Protein AF-A0A415P720-F1 (afdb_monomer_lite)

pLDDT: mean 86.0, std 15.42, range [30.45, 97.94]

Foldseek 3Di:
DDDDDDDDDPPPQPPQAADEAEAEAPPDDPVCAQDKDKDWDDDDDDDDDDDDDCVSGRRYIYIYHHADNDADLVDLDPSNLVCLQPDLVDALVRSVVCCCPVVVHDQDPVNSVVSNVVSVVVVVVVVVVVVVCVVVVVVVVVVVVVLVVLLVQLVVVVVVVDDSVRSCVVVVPDPVSSVVSVVVVVVVVVVVVD

Organism: NCBI:txid31971

Structure (mmCIF, N/CA/C/O backbone):
data_AF-A0A415P720-F1
#
_entry.id   AF-A0A415P720-F1
#
loop_
_atom_site.group_PDB
_atom_site.id
_atom_site.type_symbol
_atom_site.label_atom_id
_atom_site.label_alt_id
_atom_site.label_comp_id
_atom_site.label_asym_id
_atom_site.label_entity_id
_atom_site.label_seq_id
_atom_site.pdbx_PDB_ins_code
_atom_site.Cartn_x
_atom_site.Cartn_y
_atom_site.Cartn_z
_atom_site.occupancy
_atom_site.B_iso_or_equiv
_atom_site.auth_seq_id
_atom_site.auth_comp_id
_atom_site.auth_asym_id
_atom_site.auth_atom_id
_atom_site.pdbx_PDB_model_num
ATOM 1 N N . MET A 1 1 ? 6.989 -17.963 -13.273 1.00 30.45 1 MET A N 1
ATOM 2 C CA . MET A 1 1 ? 7.285 -19.270 -13.892 1.00 30.45 1 MET A CA 1
ATOM 3 C C . MET A 1 1 ? 8.732 -19.197 -14.359 1.00 30.45 1 MET A C 1
ATOM 5 O O . MET A 1 1 ? 9.018 -18.373 -15.214 1.00 30.45 1 MET A O 1
ATOM 9 N N . ILE A 1 2 ? 9.660 -19.900 -13.707 1.00 38.41 2 ILE A N 1
ATOM 10 C CA . ILE A 1 2 ? 11.061 -19.978 -14.147 1.00 38.41 2 ILE A CA 1
ATOM 11 C C . ILE A 1 2 ? 11.244 -21.414 -14.616 1.00 38.41 2 ILE A C 1
ATOM 13 O O . ILE A 1 2 ? 11.234 -22.316 -13.785 1.00 38.41 2 ILE A O 1
ATOM 17 N N . ASP A 1 3 ? 11.350 -21.612 -15.924 1.00 31.44 3 ASP A N 1
ATOM 18 C CA . ASP A 1 3 ? 11.821 -22.872 -16.486 1.00 31.44 3 ASP A CA 1
ATOM 19 C C . ASP A 1 3 ? 13.299 -22.701 -16.850 1.00 31.44 3 ASP A C 1
ATOM 21 O O . ASP A 1 3 ? 13.675 -21.752 -17.545 1.00 31.44 3 ASP A O 1
ATOM 25 N N . ARG A 1 4 ? 14.152 -23.569 -16.309 1.00 46.66 4 ARG A N 1
ATOM 26 C CA . ARG A 1 4 ? 15.564 -23.685 -16.686 1.00 46.66 4 ARG A CA 1
ATOM 27 C C . ARG A 1 4 ? 16.000 -25.130 -16.512 1.00 46.66 4 ARG A C 1
ATOM 29 O O . ARG A 1 4 ? 16.259 -25.571 -15.395 1.00 46.66 4 ARG A O 1
ATOM 36 N N . GLN A 1 5 ? 16.166 -25.832 -17.626 1.00 40.66 5 GLN A N 1
ATOM 37 C CA . GLN A 1 5 ? 17.034 -27.003 -17.680 1.00 40.66 5 GLN A CA 1
ATOM 38 C C . GLN A 1 5 ? 18.490 -26.523 -17.781 1.00 40.66 5 GLN A C 1
ATOM 40 O O . GLN A 1 5 ? 18.836 -25.768 -18.689 1.00 40.66 5 GLN A O 1
ATOM 45 N N . LEU A 1 6 ? 19.339 -26.930 -16.834 1.00 43.25 6 LEU A N 1
ATOM 46 C CA . LEU A 1 6 ? 20.783 -26.686 -16.859 1.00 43.25 6 LEU A CA 1
ATOM 47 C C . LEU A 1 6 ? 21.509 -28.032 -16.939 1.00 43.25 6 LEU A C 1
ATOM 49 O O . LEU A 1 6 ? 21.479 -28.824 -15.999 1.00 43.25 6 LEU A O 1
ATOM 53 N N . HIS A 1 7 ? 22.173 -28.280 -18.067 1.00 37.78 7 HIS A N 1
ATOM 54 C CA . HIS A 1 7 ? 23.178 -29.331 -18.180 1.00 37.78 7 HIS A CA 1
ATOM 55 C C . HIS A 1 7 ? 24.494 -28.834 -17.567 1.00 37.78 7 HIS A C 1
ATOM 57 O O . HIS A 1 7 ? 24.972 -27.751 -17.899 1.00 37.78 7 HIS A O 1
ATOM 63 N N . HIS A 1 8 ? 25.066 -29.626 -16.658 1.00 41.56 8 HIS A N 1
ATOM 64 C CA . HIS A 1 8 ? 26.314 -29.321 -15.964 1.00 41.56 8 HIS A CA 1
ATOM 65 C C . HIS A 1 8 ? 27.500 -30.048 -16.608 1.00 41.56 8 HIS A C 1
ATOM 67 O O . HIS A 1 8 ? 27.480 -31.270 -16.738 1.00 41.56 8 HIS A O 1
ATOM 73 N N . THR A 1 9 ? 28.574 -29.312 -16.897 1.00 35.94 9 THR A N 1
ATOM 74 C CA . THR A 1 9 ? 29.925 -29.862 -17.099 1.00 35.94 9 THR A CA 1
ATOM 75 C C . THR A 1 9 ? 30.942 -29.085 -16.264 1.00 35.94 9 THR A C 1
ATOM 77 O O . THR A 1 9 ? 30.796 -27.886 -16.032 1.00 35.94 9 THR A O 1
ATOM 80 N N . ALA A 1 10 ? 31.936 -29.811 -15.750 1.00 43.88 10 ALA A N 1
ATOM 81 C CA . ALA A 1 10 ? 32.898 -29.377 -14.742 1.00 43.88 10 ALA A CA 1
ATOM 82 C C . ALA A 1 10 ? 33.790 -28.211 -15.222 1.00 43.88 10 ALA A C 1
ATOM 84 O O . ALA A 1 10 ? 34.603 -28.369 -16.125 1.00 43.88 10 ALA A O 1
ATOM 85 N N . GLY A 1 11 ? 33.608 -27.049 -14.584 1.00 46.78 11 GLY A N 1
ATOM 86 C CA . GLY A 1 11 ? 34.263 -25.758 -14.868 1.00 46.78 11 GLY A CA 1
ATOM 87 C C . GLY A 1 11 ? 33.392 -24.569 -14.418 1.00 46.78 11 GLY A C 1
ATOM 88 O O . GLY A 1 11 ? 33.325 -23.537 -15.074 1.00 46.78 11 GLY A O 1
ATOM 89 N N . GLY A 1 12 ? 32.610 -24.765 -13.350 1.00 46.81 12 GLY A N 1
ATOM 90 C CA . GLY A 1 12 ? 31.248 -24.232 -13.201 1.00 46.81 12 GLY A CA 1
ATOM 91 C C . GLY A 1 12 ? 31.078 -22.795 -12.702 1.00 46.81 12 GLY A C 1
ATOM 92 O O . GLY A 1 12 ? 30.237 -22.577 -11.835 1.00 46.81 12 GLY A O 1
ATOM 93 N N . TYR A 1 13 ? 31.830 -21.830 -13.233 1.00 52.97 13 TYR A N 1
ATOM 94 C CA . TYR A 1 13 ? 31.585 -20.400 -12.976 1.00 52.97 13 TYR A CA 1
ATOM 95 C C . TYR A 1 13 ? 31.375 -19.553 -14.244 1.00 52.97 13 TYR A C 1
ATOM 97 O O . TYR A 1 13 ? 30.883 -18.431 -14.136 1.00 52.97 13 TYR A O 1
ATOM 105 N N . ASP A 1 14 ? 31.617 -20.103 -15.439 1.00 52.72 14 ASP A N 1
ATOM 106 C CA . ASP A 1 14 ? 31.445 -19.388 -16.719 1.00 52.72 14 ASP A CA 1
ATOM 107 C C . ASP A 1 14 ? 29.977 -19.198 -17.151 1.00 52.72 14 ASP A C 1
ATOM 109 O O . ASP A 1 14 ? 29.692 -18.541 -18.149 1.00 52.72 14 ASP A O 1
ATOM 113 N N . SER A 1 15 ? 29.017 -19.736 -16.393 1.00 65.69 15 SER A N 1
ATOM 114 C CA . SER A 1 15 ? 27.579 -19.648 -16.683 1.00 65.69 15 SER A CA 1
ATOM 115 C C . SER A 1 15 ? 26.808 -18.720 -15.736 1.00 65.69 15 SER A C 1
ATOM 117 O O . SER A 1 15 ? 25.580 -18.814 -15.648 1.00 65.69 15 SER A O 1
ATOM 119 N N . LEU A 1 16 ? 27.493 -17.874 -14.960 1.00 70.88 16 LEU A N 1
ATOM 120 C CA . LEU A 1 16 ? 26.827 -16.970 -14.023 1.00 70.88 16 LEU A CA 1
ATOM 121 C C . LEU A 1 16 ? 26.063 -15.866 -14.769 1.00 70.88 16 LEU A C 1
ATOM 123 O O . LEU A 1 16 ? 26.602 -15.162 -15.616 1.00 70.88 16 LEU A O 1
ATOM 127 N N . ILE A 1 17 ? 24.780 -15.716 -14.434 1.00 81.12 17 ILE A N 1
ATOM 128 C CA . ILE A 1 17 ? 23.863 -14.768 -15.075 1.00 81.12 17 ILE A CA 1
ATOM 129 C C . ILE A 1 17 ? 23.529 -13.653 -14.089 1.00 81.12 17 ILE A C 1
ATOM 131 O O . ILE A 1 17 ? 23.267 -13.913 -12.914 1.00 81.12 17 ILE A O 1
ATOM 135 N N . LYS A 1 18 ? 23.502 -12.411 -14.579 1.00 86.44 18 LYS A N 1
ATOM 136 C CA . LYS A 1 18 ? 23.116 -11.246 -13.782 1.00 86.44 18 LYS A CA 1
ATOM 137 C C . LYS A 1 18 ? 21.657 -11.348 -13.335 1.00 86.44 18 LYS A C 1
ATOM 139 O O . LYS A 1 18 ? 20.755 -11.528 -14.152 1.00 86.44 18 LYS A O 1
ATOM 144 N N . VAL A 1 19 ? 21.428 -11.180 -12.039 1.00 89.81 19 VAL A N 1
ATOM 145 C CA . VAL A 1 19 ? 20.115 -11.163 -11.396 1.00 89.81 19 VAL A CA 1
ATOM 146 C C . VAL A 1 19 ? 19.751 -9.723 -11.044 1.00 89.81 19 VAL A C 1
ATOM 148 O O . VAL A 1 19 ? 20.501 -9.025 -10.361 1.00 89.81 19 VAL A O 1
ATOM 151 N N . ASN A 1 20 ? 18.576 -9.282 -11.498 1.00 91.75 20 ASN A N 1
ATOM 152 C CA . ASN A 1 20 ? 17.973 -8.017 -11.087 1.00 91.75 20 ASN A CA 1
ATOM 153 C C . ASN A 1 20 ? 16.737 -8.302 -10.236 1.00 91.75 20 ASN A C 1
ATOM 155 O O . ASN A 1 20 ? 15.858 -9.058 -10.646 1.00 91.75 20 ASN A O 1
ATOM 159 N N . SER A 1 21 ? 16.663 -7.668 -9.073 1.00 94.06 21 SER A N 1
ATOM 160 C CA . SER A 1 21 ? 15.529 -7.743 -8.161 1.00 94.06 21 SER A CA 1
ATOM 161 C C . SER A 1 21 ? 14.889 -6.362 -8.049 1.00 94.06 21 SER A C 1
ATOM 163 O O . SER A 1 21 ? 15.543 -5.429 -7.595 1.00 94.06 21 SER A O 1
ATOM 165 N N . ILE A 1 22 ? 13.623 -6.215 -8.450 1.00 93.62 22 ILE A N 1
ATOM 166 C CA . ILE A 1 22 ? 12.888 -4.938 -8.402 1.00 93.62 22 ILE A CA 1
ATOM 167 C C . ILE A 1 22 ? 11.881 -4.984 -7.257 1.00 93.62 22 ILE A C 1
ATOM 169 O O . ILE A 1 22 ? 11.067 -5.901 -7.181 1.00 93.62 22 ILE A O 1
ATOM 173 N N . TRP A 1 23 ? 11.973 -4.023 -6.343 1.00 94.12 23 TRP A N 1
ATOM 174 C CA . TRP A 1 23 ? 11.149 -3.920 -5.145 1.00 94.12 23 TRP A CA 1
ATOM 175 C C . TRP A 1 23 ? 10.302 -2.655 -5.252 1.00 94.12 23 TRP A C 1
ATOM 177 O O . TRP A 1 23 ? 10.837 -1.546 -5.274 1.00 94.12 23 TRP A O 1
ATOM 187 N N . LEU A 1 24 ? 8.983 -2.832 -5.328 1.00 91.62 24 LEU A N 1
ATOM 188 C CA . LEU A 1 24 ? 8.020 -1.733 -5.345 1.00 91.62 24 LEU A CA 1
ATOM 189 C C . LEU A 1 24 ? 7.584 -1.426 -3.910 1.00 91.62 24 LEU A C 1
ATOM 191 O O . LEU A 1 24 ? 6.990 -2.272 -3.240 1.00 91.62 24 LEU A O 1
ATOM 195 N N . MET A 1 25 ? 7.899 -0.223 -3.439 1.00 91.62 25 MET A N 1
ATOM 196 C CA . MET A 1 25 ? 7.611 0.236 -2.083 1.00 91.62 25 MET A CA 1
ATOM 197 C C . MET A 1 25 ? 6.385 1.154 -2.101 1.00 91.62 25 MET A C 1
ATOM 199 O O . MET A 1 25 ? 6.502 2.339 -2.415 1.00 91.62 25 MET A O 1
ATOM 203 N N . TYR A 1 26 ? 5.227 0.601 -1.737 1.00 86.50 26 TYR A N 1
ATOM 204 C CA . TYR A 1 26 ? 3.964 1.334 -1.596 1.00 86.50 26 TYR A CA 1
ATOM 205 C C . TYR A 1 26 ? 3.792 1.914 -0.187 1.00 86.50 26 TYR A C 1
ATOM 207 O O . TYR A 1 26 ? 4.306 1.356 0.784 1.00 86.50 26 TYR A O 1
ATOM 215 N N . GLY A 1 27 ? 3.045 3.019 -0.065 1.00 84.75 27 GLY A N 1
ATOM 216 C CA . GLY A 1 27 ? 2.669 3.603 1.233 1.00 84.75 27 GLY A CA 1
ATOM 217 C C . GLY A 1 27 ? 3.861 4.076 2.073 1.00 84.75 27 GLY A C 1
ATOM 218 O O . GLY A 1 27 ? 3.862 3.949 3.297 1.00 84.75 27 GLY A O 1
ATOM 219 N N . CYS A 1 28 ? 4.921 4.556 1.420 1.00 86.69 28 CYS A N 1
ATOM 220 C CA . CYS A 1 28 ? 6.118 5.025 2.104 1.00 86.69 28 CYS A CA 1
ATOM 221 C C . CYS A 1 28 ? 5.951 6.454 2.656 1.00 86.69 28 CYS A C 1
ATOM 223 O O . CYS A 1 28 ? 5.150 7.245 2.163 1.00 86.69 28 CYS A O 1
ATOM 225 N N . ALA A 1 29 ? 6.735 6.798 3.685 1.00 90.50 29 ALA A N 1
ATOM 226 C CA . ALA A 1 29 ? 6.738 8.145 4.255 1.00 90.50 29 ALA A CA 1
ATOM 227 C C . ALA A 1 29 ? 7.042 9.209 3.184 1.00 90.50 29 ALA A C 1
ATOM 229 O O . ALA A 1 29 ? 7.928 8.998 2.357 1.00 90.50 29 ALA A O 1
ATOM 230 N N . LYS A 1 30 ? 6.376 10.371 3.256 1.00 89.06 30 LYS A N 1
ATOM 231 C CA . LYS A 1 30 ? 6.417 11.427 2.223 1.00 89.06 30 LYS A CA 1
ATOM 232 C C . LYS A 1 30 ? 7.815 11.792 1.722 1.00 89.06 30 LYS A C 1
ATOM 234 O O . LYS A 1 30 ? 8.023 11.893 0.524 1.00 89.06 30 LYS A O 1
ATOM 239 N N . TYR A 1 31 ? 8.797 11.911 2.615 1.00 91.44 31 TYR A N 1
ATOM 240 C CA . TYR A 1 31 ? 10.174 12.263 2.237 1.00 91.44 31 TYR A CA 1
ATOM 241 C C . TYR A 1 31 ? 10.900 11.203 1.383 1.00 91.44 31 TYR A C 1
ATOM 243 O O . TYR A 1 31 ? 11.982 11.478 0.874 1.00 91.44 31 TYR A O 1
ATOM 251 N N . LYS A 1 32 ? 10.356 9.983 1.271 1.00 90.44 32 LYS A N 1
ATOM 252 C CA . LYS A 1 32 ? 10.893 8.899 0.434 1.00 90.44 32 LYS A CA 1
ATOM 253 C C . LYS A 1 32 ? 10.178 8.769 -0.909 1.00 90.44 32 LYS A C 1
ATOM 255 O O . LYS A 1 32 ? 10.672 8.038 -1.761 1.00 90.44 32 LYS A O 1
ATOM 260 N N . GLN A 1 33 ? 9.021 9.402 -1.083 1.00 90.12 33 GLN A N 1
ATOM 261 C CA . GLN A 1 33 ? 8.224 9.263 -2.301 1.00 90.12 33 GLN A CA 1
ATOM 262 C C . GLN A 1 33 ? 9.002 9.787 -3.509 1.00 90.12 33 GLN A C 1
ATOM 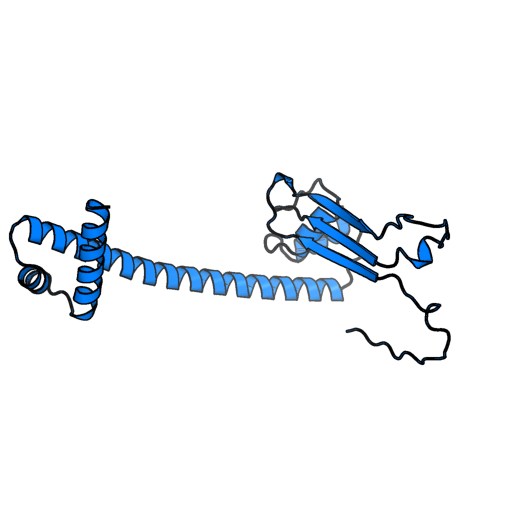264 O O . GLN A 1 33 ? 9.755 10.755 -3.403 1.00 90.12 33 GLN A O 1
ATOM 269 N N . GLY A 1 34 ? 8.885 9.085 -4.634 1.00 86.75 34 GLY A N 1
ATOM 270 C CA . GLY A 1 34 ? 9.617 9.400 -5.857 1.00 86.75 34 GLY A CA 1
ATOM 271 C C . GLY A 1 34 ? 11.094 8.996 -5.831 1.00 86.75 34 GLY A C 1
ATOM 272 O O . GLY A 1 34 ? 11.754 9.082 -6.862 1.00 86.75 34 GLY A O 1
ATOM 273 N N . ALA A 1 35 ? 11.639 8.507 -4.712 1.00 91.50 35 ALA A N 1
ATOM 274 C CA . ALA A 1 35 ? 13.023 8.045 -4.671 1.00 91.50 35 ALA A CA 1
ATOM 275 C C . ALA A 1 35 ? 13.205 6.705 -5.405 1.00 91.50 35 ALA A C 1
ATOM 277 O O . ALA A 1 35 ? 12.342 5.822 -5.381 1.00 91.50 35 ALA A O 1
ATOM 278 N N . VAL A 1 36 ? 14.381 6.517 -6.005 1.00 93.25 36 VAL A N 1
ATOM 279 C CA . VAL A 1 36 ? 14.811 5.238 -6.581 1.00 93.25 36 VAL A CA 1
ATOM 280 C C . VAL A 1 36 ? 16.241 4.963 -6.152 1.00 93.25 36 VAL A C 1
ATOM 282 O O . VAL A 1 36 ? 17.142 5.752 -6.424 1.00 93.25 36 VAL A O 1
ATOM 285 N N . ASN A 1 37 ? 16.455 3.814 -5.516 1.00 93.81 37 ASN A N 1
ATOM 286 C CA . ASN A 1 37 ? 17.772 3.392 -5.055 1.00 93.81 37 ASN A CA 1
ATOM 287 C C . ASN A 1 37 ? 18.186 2.107 -5.772 1.00 93.81 37 ASN A C 1
ATOM 289 O O . ASN A 1 37 ? 17.422 1.146 -5.825 1.00 93.81 37 ASN A O 1
ATOM 293 N N . SER A 1 38 ? 19.419 2.061 -6.272 1.00 94.06 38 SER A N 1
ATOM 294 C CA . SER A 1 38 ? 20.036 0.846 -6.811 1.00 94.06 38 SER A CA 1
ATOM 295 C C . SER A 1 38 ? 21.154 0.400 -5.877 1.00 94.06 38 SER A C 1
ATOM 297 O O . SER A 1 38 ? 22.064 1.169 -5.571 1.00 94.06 38 SER A O 1
ATOM 299 N N . TYR A 1 39 ? 21.086 -0.851 -5.435 1.00 93.94 39 TYR A N 1
ATOM 300 C CA . TYR A 1 39 ? 22.106 -1.498 -4.619 1.00 93.94 39 TYR A CA 1
ATOM 301 C C . TYR A 1 39 ? 22.809 -2.550 -5.463 1.00 93.94 39 TYR A C 1
ATOM 303 O O . TYR A 1 39 ? 22.168 -3.448 -6.008 1.00 93.94 39 TYR A O 1
ATOM 311 N N . ARG A 1 40 ? 24.130 -2.430 -5.572 1.00 91.94 40 ARG A N 1
ATOM 312 C CA . ARG A 1 40 ? 24.982 -3.296 -6.391 1.00 91.94 40 ARG A CA 1
ATOM 313 C C . ARG A 1 40 ? 26.149 -3.820 -5.576 1.00 91.94 40 ARG A C 1
ATOM 315 O O . ARG A 1 40 ? 26.529 -3.218 -4.571 1.00 91.94 40 ARG A O 1
ATOM 322 N N . VAL A 1 41 ? 26.736 -4.920 -6.032 1.00 90.50 41 VAL A N 1
ATOM 323 C CA . VAL A 1 41 ? 27.936 -5.481 -5.409 1.00 90.50 41 VAL A CA 1
ATOM 324 C C . VAL A 1 41 ? 29.155 -4.684 -5.868 1.00 90.50 41 VAL A C 1
ATOM 326 O O . VAL A 1 41 ? 29.396 -4.529 -7.064 1.00 90.50 41 VAL A O 1
ATOM 329 N N . ALA A 1 42 ? 29.933 -4.185 -4.908 1.00 88.94 42 ALA A N 1
ATOM 330 C CA . ALA A 1 42 ? 31.202 -3.512 -5.155 1.00 88.94 42 ALA A CA 1
ATOM 331 C C . ALA A 1 42 ? 32.333 -4.288 -4.474 1.00 88.94 42 ALA A C 1
ATOM 333 O O . ALA A 1 42 ? 32.310 -4.510 -3.263 1.00 88.94 42 ALA A O 1
ATOM 334 N N . GLU A 1 43 ? 33.329 -4.700 -5.255 1.00 87.25 43 GLU A N 1
ATOM 335 C CA . GLU A 1 43 ? 34.506 -5.387 -4.733 1.00 87.25 43 GLU A CA 1
ATOM 336 C C . GLU A 1 43 ? 35.405 -4.407 -3.959 1.00 87.25 43 GLU A C 1
ATOM 338 O O . GLU A 1 43 ? 35.793 -3.354 -4.471 1.00 87.25 43 GLU A O 1
ATOM 343 N N . LYS A 1 44 ? 35.786 -4.776 -2.729 1.00 86.50 44 LYS A N 1
ATOM 344 C CA . LYS A 1 44 ? 36.794 -4.065 -1.933 1.00 86.50 44 LYS A CA 1
ATOM 345 C C . LYS A 1 44 ? 38.004 -4.968 -1.716 1.00 86.50 44 LYS A C 1
ATOM 347 O O . LYS A 1 44 ? 37.886 -6.048 -1.147 1.00 86.50 44 LYS A O 1
ATOM 352 N N . LYS A 1 45 ? 39.185 -4.503 -2.128 1.00 83.00 45 LYS A N 1
ATOM 353 C CA . LYS A 1 45 ? 40.446 -5.240 -1.964 1.00 83.00 45 LYS A CA 1
ATOM 354 C C . LYS A 1 45 ? 40.944 -5.115 -0.527 1.00 83.00 45 LYS A C 1
ATOM 356 O O . LYS A 1 45 ? 41.127 -3.999 -0.047 1.00 83.00 45 LYS A O 1
ATOM 361 N N . LEU A 1 46 ? 41.172 -6.246 0.139 1.00 82.88 46 LEU A N 1
ATOM 362 C CA . LEU A 1 46 ? 41.640 -6.283 1.530 1.00 82.88 46 LEU A CA 1
ATOM 363 C C . LEU A 1 46 ? 43.107 -6.728 1.647 1.00 82.88 46 LEU A C 1
ATOM 365 O O . LEU A 1 46 ? 43.861 -6.115 2.395 1.00 82.88 46 LEU A O 1
ATOM 369 N N . GLN A 1 47 ? 43.548 -7.732 0.877 1.00 80.50 47 GLN A N 1
ATOM 370 C CA . GLN A 1 47 ? 44.938 -8.206 0.884 1.00 80.50 47 GLN A CA 1
ATOM 371 C C . GLN A 1 47 ? 45.312 -8.841 -0.462 1.00 80.50 47 GLN A C 1
ATOM 373 O O . GLN A 1 47 ? 44.532 -9.628 -0.980 1.00 80.50 47 GLN A O 1
ATOM 378 N N . ARG A 1 48 ? 46.509 -8.516 -0.988 1.00 68.06 48 ARG A N 1
ATOM 379 C CA . ARG A 1 48 ? 47.080 -8.982 -2.275 1.00 68.06 48 ARG A CA 1
ATOM 380 C C . ARG A 1 48 ? 46.147 -8.710 -3.474 1.00 68.06 48 ARG A C 1
ATOM 382 O O . ARG A 1 48 ? 45.090 -9.303 -3.626 1.00 68.06 48 ARG A O 1
ATOM 389 N N . ALA A 1 49 ? 46.518 -7.768 -4.340 1.00 64.88 49 ALA A N 1
ATOM 390 C CA . ALA A 1 49 ? 45.613 -7.252 -5.368 1.00 64.88 49 ALA A CA 1
ATOM 391 C C . ALA A 1 49 ? 45.387 -8.237 -6.534 1.00 64.88 49 ALA A C 1
ATOM 393 O O . ALA A 1 49 ? 46.027 -8.122 -7.576 1.00 64.88 49 ALA A O 1
ATOM 394 N N . LEU A 1 50 ? 44.434 -9.158 -6.388 1.00 72.94 50 LEU A N 1
ATOM 395 C CA . LEU A 1 50 ? 43.776 -9.798 -7.527 1.00 72.94 50 LEU A CA 1
ATOM 396 C C . LEU A 1 50 ? 42.725 -8.824 -8.088 1.00 72.94 50 LEU A C 1
ATOM 398 O O . LEU A 1 50 ? 42.122 -8.050 -7.339 1.00 72.94 50 LEU A O 1
ATOM 402 N N . ARG A 1 51 ? 42.558 -8.779 -9.411 1.00 72.00 51 ARG A N 1
ATOM 403 C CA . ARG A 1 51 ? 41.573 -7.910 -10.069 1.00 72.00 51 ARG A CA 1
ATOM 404 C C . ARG A 1 51 ? 40.618 -8.782 -10.867 1.00 72.00 51 ARG A C 1
ATOM 406 O O . ARG A 1 51 ? 41.013 -9.311 -11.901 1.00 72.00 51 ARG A O 1
ATOM 413 N N . HIS A 1 52 ? 39.379 -8.895 -10.404 1.00 78.06 52 HIS A N 1
ATOM 414 C CA . HIS A 1 52 ? 38.308 -9.490 -11.193 1.00 78.06 52 HIS A CA 1
ATOM 415 C C . HIS A 1 52 ? 37.690 -8.445 -12.132 1.00 78.06 52 HIS A C 1
ATOM 417 O O . HIS A 1 52 ? 37.710 -7.240 -11.851 1.00 78.06 52 HIS A O 1
ATOM 423 N N . CYS A 1 53 ? 37.160 -8.894 -13.275 1.00 81.69 53 CYS A N 1
ATOM 424 C CA . CYS A 1 53 ? 36.307 -8.040 -14.095 1.00 81.69 53 CYS A CA 1
ATOM 425 C C . CYS A 1 53 ? 35.018 -7.751 -13.319 1.00 81.69 53 CYS A C 1
ATOM 427 O O . CYS A 1 53 ? 34.536 -8.601 -12.571 1.00 81.69 53 CYS A O 1
ATOM 429 N N . ARG A 1 54 ? 34.441 -6.560 -13.503 1.00 82.56 54 ARG A N 1
ATOM 430 C CA . ARG A 1 54 ? 33.186 -6.185 -12.842 1.00 82.56 54 ARG A CA 1
ATOM 431 C C . ARG A 1 54 ? 32.077 -7.197 -13.120 1.00 82.56 54 ARG A C 1
ATOM 433 O O . ARG A 1 54 ? 31.361 -7.560 -12.197 1.00 82.56 54 ARG A O 1
ATOM 440 N N . ASP A 1 55 ? 31.989 -7.698 -14.346 1.00 82.50 55 ASP A N 1
ATOM 441 C CA . ASP A 1 55 ? 30.955 -8.658 -14.749 1.00 82.50 55 ASP A CA 1
ATOM 442 C C . ASP A 1 55 ? 31.089 -10.020 -14.052 1.00 82.50 55 ASP A C 1
ATOM 444 O O . ASP A 1 55 ? 30.137 -10.790 -14.018 1.00 82.50 55 ASP A O 1
ATOM 448 N N . THR A 1 56 ? 32.240 -10.299 -13.433 1.00 82.69 56 THR A N 1
ATOM 449 C CA . THR A 1 56 ? 32.467 -11.512 -12.642 1.00 82.69 56 THR A CA 1
ATOM 450 C C . THR A 1 56 ? 31.829 -11.433 -11.251 1.00 82.69 56 THR A C 1
ATOM 452 O O . THR A 1 56 ? 31.437 -12.465 -10.715 1.00 82.69 56 THR A O 1
ATOM 455 N N . TYR A 1 57 ? 31.714 -10.240 -10.649 1.00 85.50 57 TYR A N 1
ATOM 456 C CA . TYR A 1 57 ? 31.204 -10.081 -9.275 1.00 85.50 57 TYR A CA 1
ATOM 457 C C . TYR A 1 57 ? 29.931 -9.225 -9.161 1.00 85.50 57 TYR A C 1
ATOM 459 O O . TYR A 1 57 ? 29.129 -9.451 -8.255 1.00 85.50 57 TYR A O 1
ATOM 467 N N . ASP A 1 58 ? 29.700 -8.259 -10.058 1.00 88.75 58 ASP A N 1
ATOM 468 C CA . ASP A 1 58 ? 28.512 -7.384 -10.081 1.00 88.75 58 ASP A CA 1
ATOM 469 C C . ASP A 1 58 ? 27.325 -8.092 -10.757 1.00 88.75 58 ASP A C 1
ATOM 471 O O . ASP A 1 58 ? 26.743 -7.632 -11.751 1.00 88.75 58 ASP A O 1
ATOM 475 N N . LEU A 1 59 ? 26.999 -9.263 -10.213 1.00 89.94 59 LEU A N 1
ATOM 476 C CA . LEU A 1 59 ? 25.964 -10.168 -10.702 1.00 89.94 59 LEU A CA 1
ATOM 477 C C . LEU A 1 59 ? 24.613 -9.946 -10.023 1.00 89.94 59 LEU A C 1
ATOM 479 O O . LEU A 1 59 ? 23.616 -10.480 -10.493 1.00 89.94 59 LEU A O 1
ATOM 483 N N . SER A 1 60 ? 24.555 -9.162 -8.946 1.00 89.69 60 SER A N 1
ATOM 484 C CA . SER A 1 60 ? 23.322 -8.867 -8.215 1.00 89.69 60 SER A CA 1
ATOM 485 C C . SER A 1 60 ? 23.060 -7.367 -8.180 1.00 89.69 60 SER A C 1
ATOM 487 O O . SER A 1 60 ? 23.938 -6.579 -7.821 1.00 89.69 60 SER A O 1
ATOM 489 N N . ASN A 1 61 ? 21.840 -6.983 -8.545 1.00 92.69 61 ASN A N 1
ATOM 490 C CA . ASN A 1 61 ? 21.351 -5.617 -8.443 1.00 92.69 61 ASN A CA 1
ATOM 491 C C . ASN A 1 61 ? 19.942 -5.607 -7.846 1.00 92.69 61 ASN A C 1
ATOM 493 O O . ASN A 1 61 ? 19.044 -6.286 -8.349 1.00 92.69 61 ASN A O 1
ATOM 497 N N . ILE A 1 62 ? 19.746 -4.805 -6.803 1.00 95.00 62 ILE A N 1
ATOM 498 C CA . ILE A 1 62 ? 18.441 -4.580 -6.184 1.00 95.00 62 ILE A CA 1
ATOM 499 C C . ILE A 1 62 ? 18.010 -3.148 -6.489 1.00 95.00 62 ILE A C 1
ATOM 501 O O . ILE A 1 62 ? 18.717 -2.202 -6.145 1.00 95.00 62 ILE A O 1
ATOM 505 N N . LEU A 1 63 ? 16.855 -2.987 -7.127 1.00 94.38 63 LEU A N 1
ATOM 506 C CA . LEU A 1 63 ? 16.241 -1.700 -7.426 1.00 94.38 63 LEU A CA 1
ATOM 507 C C . LEU A 1 63 ? 15.056 -1.479 -6.483 1.00 94.38 63 LEU A C 1
ATOM 509 O O . LEU A 1 63 ? 14.055 -2.181 -6.585 1.00 94.38 63 LEU A O 1
ATOM 513 N N . LEU A 1 64 ? 15.173 -0.520 -5.569 1.00 94.81 64 LEU A N 1
ATOM 514 C CA . LEU A 1 64 ? 14.084 -0.083 -4.696 1.00 94.81 64 LEU A CA 1
ATOM 515 C C . LEU A 1 64 ? 13.415 1.130 -5.326 1.00 94.81 64 LEU A C 1
ATOM 517 O O . LEU A 1 64 ? 14.068 2.152 -5.532 1.00 94.81 64 LEU A O 1
ATOM 521 N N . ILE A 1 65 ? 12.120 1.014 -5.595 1.00 93.31 65 ILE A N 1
ATOM 522 C CA . ILE A 1 65 ? 11.312 2.049 -6.234 1.00 93.31 65 ILE A CA 1
ATOM 523 C C . ILE A 1 65 ? 10.251 2.488 -5.237 1.00 93.31 65 ILE A C 1
ATOM 525 O O . ILE A 1 65 ? 9.373 1.702 -4.880 1.00 93.31 65 ILE A O 1
ATOM 529 N N . TYR A 1 66 ? 10.341 3.732 -4.778 1.00 93.19 66 TYR A N 1
ATOM 530 C CA . TYR A 1 66 ? 9.367 4.320 -3.870 1.00 93.19 66 TYR A CA 1
ATOM 531 C C . TYR A 1 66 ? 8.284 5.018 -4.687 1.00 93.19 66 TYR A C 1
ATOM 533 O O . TYR A 1 66 ? 8.543 6.021 -5.353 1.00 93.19 66 TYR A O 1
ATOM 541 N N . THR A 1 67 ? 7.076 4.457 -4.673 1.00 89.31 67 THR A N 1
ATOM 542 C CA . THR A 1 67 ? 5.954 5.005 -5.440 1.00 89.31 67 THR A CA 1
ATOM 543 C C . THR A 1 67 ? 5.435 6.278 -4.781 1.00 89.31 67 THR A C 1
ATOM 545 O O . THR A 1 67 ? 5.485 6.418 -3.555 1.00 89.31 67 THR A O 1
ATOM 548 N N . ASN A 1 68 ? 4.903 7.189 -5.591 1.00 88.31 68 ASN A N 1
ATOM 549 C CA . ASN A 1 68 ? 4.141 8.320 -5.070 1.00 88.31 68 ASN A CA 1
ATOM 550 C C . ASN A 1 68 ? 2.808 7.823 -4.484 1.00 88.31 68 ASN A C 1
ATOM 552 O O . ASN A 1 68 ? 2.362 6.713 -4.788 1.00 88.31 68 ASN A O 1
ATOM 556 N N . GLU A 1 69 ? 2.201 8.620 -3.606 1.00 86.38 69 GLU A N 1
ATOM 557 C CA . GLU A 1 69 ? 0.861 8.327 -3.074 1.00 86.38 69 GLU A CA 1
ATOM 558 C C . GLU A 1 69 ? -0.225 8.534 -4.131 1.00 86.38 69 GLU A C 1
ATOM 560 O O . GLU A 1 69 ? -1.152 7.732 -4.232 1.00 86.38 69 GLU A O 1
ATOM 565 N N . GLU A 1 70 ? -0.086 9.588 -4.929 1.00 88.38 70 GLU A N 1
ATOM 566 C CA . GLU A 1 70 ? -1.087 10.023 -5.894 1.00 88.38 70 GLU A CA 1
ATOM 567 C C . GLU A 1 70 ? -0.477 10.149 -7.289 1.00 88.38 70 GLU A C 1
ATOM 569 O O . GLU A 1 70 ? 0.738 10.296 -7.457 1.00 88.38 70 GLU A O 1
ATOM 574 N N . TYR A 1 71 ? -1.347 10.043 -8.290 1.00 90.69 71 TYR A N 1
ATOM 575 C CA . TYR A 1 71 ? -0.990 10.271 -9.681 1.00 90.69 71 TYR A CA 1
ATOM 576 C C . TYR A 1 71 ? -0.824 11.773 -9.938 1.00 90.69 71 TYR A C 1
ATOM 578 O O . TYR A 1 71 ? -1.711 12.557 -9.606 1.00 90.69 71 TYR A O 1
ATOM 586 N N . ASP A 1 72 ? 0.283 12.150 -10.574 1.00 91.19 72 ASP A N 1
ATOM 587 C CA . ASP A 1 72 ? 0.550 13.513 -11.037 1.00 91.19 72 ASP A CA 1
ATOM 588 C C . ASP A 1 72 ? 0.572 13.545 -12.570 1.00 91.19 72 ASP A C 1
ATOM 590 O O . ASP A 1 72 ? 1.420 12.922 -13.206 1.00 91.19 72 ASP A O 1
ATOM 594 N N . GLU A 1 73 ? -0.355 14.279 -13.182 1.00 90.25 73 GLU A N 1
ATOM 595 C CA . GLU A 1 73 ? -0.492 14.358 -14.640 1.00 90.25 73 GLU A CA 1
ATOM 596 C C . GLU A 1 73 ? 0.687 15.027 -15.355 1.00 90.25 73 GLU A C 1
ATOM 598 O O . GLU A 1 73 ? 0.881 14.797 -16.550 1.00 90.25 73 GLU A O 1
ATOM 603 N N . ASN A 1 74 ? 1.481 15.825 -14.636 1.00 90.69 74 ASN A N 1
ATOM 604 C CA . ASN A 1 74 ? 2.641 16.530 -15.180 1.00 90.69 74 ASN A CA 1
ATOM 605 C C . ASN A 1 74 ? 3.945 15.742 -14.989 1.00 90.69 74 ASN A C 1
ATOM 607 O O . ASN A 1 74 ? 4.996 16.152 -15.486 1.00 90.69 74 ASN A O 1
ATOM 611 N N . ASN A 1 75 ? 3.891 14.612 -14.280 1.00 88.62 75 ASN A N 1
ATOM 612 C CA . ASN A 1 75 ? 5.048 13.786 -13.978 1.00 88.62 75 ASN A CA 1
ATOM 613 C C . ASN A 1 75 ? 5.115 12.565 -14.914 1.00 88.62 75 ASN A C 1
ATOM 615 O O . ASN A 1 75 ? 4.208 11.738 -14.961 1.00 88.62 75 ASN A O 1
ATOM 619 N N . THR A 1 76 ? 6.222 12.412 -15.640 1.00 88.69 76 THR A N 1
ATOM 620 C CA . THR A 1 76 ? 6.447 11.282 -16.565 1.00 88.69 76 THR A CA 1
ATOM 621 C C . THR A 1 76 ? 7.465 10.266 -16.045 1.00 88.69 76 THR A C 1
ATOM 623 O O . THR A 1 76 ? 7.850 9.343 -16.763 1.00 88.69 76 THR A O 1
ATOM 626 N N . ASP A 1 77 ? 7.865 10.373 -14.778 1.00 90.81 77 ASP A N 1
ATOM 627 C CA . ASP A 1 77 ? 8.772 9.430 -14.136 1.00 90.81 77 ASP A CA 1
ATOM 628 C C . ASP A 1 77 ? 8.158 8.026 -14.064 1.00 90.81 77 ASP A C 1
ATOM 630 O O . ASP A 1 77 ? 6.938 7.831 -13.972 1.00 90.81 77 ASP A O 1
ATOM 634 N N . PHE A 1 78 ? 9.031 7.018 -14.025 1.00 88.94 78 PHE A N 1
ATOM 635 C CA . PHE A 1 78 ? 8.633 5.615 -13.911 1.00 88.94 78 PHE A CA 1
ATOM 636 C C . PHE A 1 78 ? 7.781 5.351 -12.658 1.00 88.94 78 PHE A C 1
ATOM 638 O O . PHE A 1 78 ? 6.845 4.559 -12.685 1.00 88.94 78 PHE A O 1
ATOM 645 N N . GLN A 1 79 ? 8.065 6.044 -11.559 1.00 90.94 79 GLN A N 1
ATOM 646 C CA . GLN A 1 79 ? 7.336 5.948 -10.299 1.00 90.94 79 GLN A CA 1
ATOM 647 C C . GLN A 1 79 ? 5.875 6.369 -10.483 1.00 90.94 79 GLN A C 1
ATOM 649 O O . GLN A 1 79 ? 4.987 5.714 -9.942 1.00 90.94 79 GLN A O 1
ATOM 654 N N . ASN A 1 80 ? 5.623 7.411 -11.282 1.00 91.38 80 ASN A N 1
ATOM 655 C CA . ASN A 1 80 ? 4.274 7.875 -11.590 1.00 91.38 80 ASN A CA 1
ATOM 656 C C . ASN A 1 80 ? 3.532 6.882 -12.503 1.00 91.38 80 ASN A C 1
ATOM 658 O O . ASN A 1 80 ? 2.358 6.602 -12.276 1.00 91.38 80 ASN A O 1
ATOM 662 N N . LEU A 1 81 ? 4.238 6.235 -13.442 1.00 92.88 81 LEU A N 1
ATOM 663 C CA . LEU A 1 81 ? 3.677 5.139 -14.244 1.00 92.88 81 LEU A CA 1
ATOM 664 C C . LEU A 1 81 ? 3.227 3.962 -13.366 1.00 92.88 81 LEU A C 1
ATOM 666 O O . LEU A 1 81 ? 2.142 3.417 -13.567 1.00 92.88 81 LEU A O 1
ATOM 670 N N . ILE A 1 82 ? 4.039 3.573 -12.377 1.00 92.06 82 ILE A N 1
ATOM 671 C CA . ILE A 1 82 ? 3.662 2.525 -11.418 1.00 92.06 82 ILE A CA 1
ATOM 672 C C . ILE A 1 82 ? 2.386 2.925 -10.664 1.00 92.06 82 ILE A C 1
ATOM 674 O O . ILE A 1 82 ? 1.486 2.097 -10.521 1.00 92.06 82 ILE A O 1
ATOM 678 N N . VAL A 1 83 ? 2.249 4.189 -10.249 1.00 91.94 83 VAL A N 1
ATOM 679 C CA . VAL A 1 83 ? 1.009 4.670 -9.616 1.00 91.94 83 VAL A CA 1
ATOM 680 C C . VAL A 1 83 ? -0.189 4.522 -10.555 1.00 91.94 83 VAL A C 1
ATOM 682 O O . VAL A 1 83 ? -1.204 3.966 -10.138 1.00 91.94 83 VAL A O 1
ATOM 685 N N . VAL A 1 84 ? 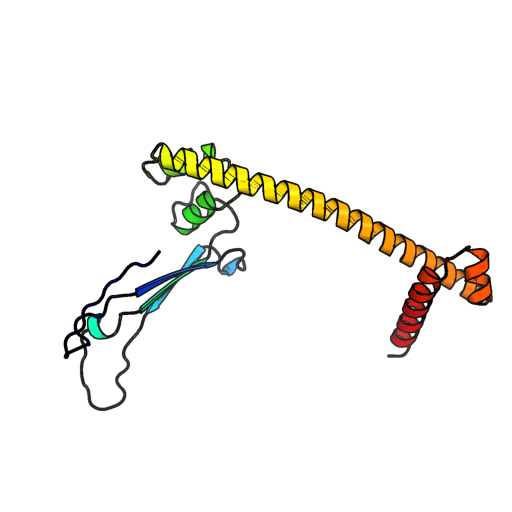-0.068 4.925 -11.824 1.00 92.88 84 VAL A N 1
ATOM 686 C CA . VAL A 1 84 ? -1.141 4.778 -12.829 1.00 92.88 84 VAL A CA 1
ATOM 687 C C . VAL A 1 84 ? -1.587 3.324 -12.961 1.00 92.88 84 VAL A C 1
ATOM 689 O O . VAL A 1 84 ? -2.784 3.042 -12.954 1.00 92.88 84 VAL A O 1
ATOM 692 N N . LEU A 1 85 ? -0.642 2.388 -13.068 1.00 91.44 85 LEU A N 1
ATOM 693 C CA . LEU A 1 85 ? -0.955 0.975 -13.284 1.00 91.44 85 LEU A CA 1
ATOM 694 C C . LEU A 1 85 ? -1.715 0.367 -12.098 1.00 91.44 85 LEU A C 1
ATOM 696 O O . LEU A 1 85 ? -2.720 -0.324 -12.296 1.00 91.44 85 LEU A O 1
ATOM 700 N N . PHE A 1 86 ? -1.276 0.651 -10.871 1.00 87.94 86 PHE A N 1
ATOM 701 C CA . PHE A 1 86 ? -1.747 -0.058 -9.679 1.00 87.94 86 PHE A CA 1
ATOM 702 C C . PHE A 1 86 ? -2.793 0.689 -8.843 1.00 87.94 86 PHE A C 1
ATOM 704 O O . PHE A 1 86 ? -3.415 0.066 -7.985 1.00 87.94 86 PHE A O 1
ATOM 711 N N . THR A 1 87 ? -3.038 1.982 -9.075 1.00 87.94 87 THR A N 1
ATOM 712 C CA . THR A 1 87 ? -4.071 2.722 -8.330 1.00 87.94 87 THR A CA 1
ATOM 713 C C . THR A 1 87 ? -5.485 2.249 -8.681 1.00 87.94 87 THR A C 1
ATOM 715 O O . THR A 1 87 ? -5.788 1.984 -9.844 1.00 87.94 87 THR A O 1
ATOM 718 N N . ASN A 1 88 ? -6.379 2.193 -7.692 1.00 85.62 88 ASN A N 1
ATOM 719 C CA . ASN A 1 88 ? -7.816 1.969 -7.909 1.00 85.62 88 ASN A CA 1
ATOM 720 C C . ASN A 1 88 ? -8.596 3.273 -8.146 1.00 85.62 88 ASN A C 1
ATOM 722 O O . ASN A 1 88 ? -9.786 3.235 -8.437 1.00 85.62 88 ASN A O 1
ATOM 726 N N . GLN A 1 89 ? -7.941 4.432 -8.027 1.00 86.12 89 GLN A N 1
ATOM 727 C CA . GLN A 1 89 ? -8.583 5.740 -8.202 1.00 86.12 89 GLN A CA 1
ATOM 728 C C . GLN A 1 89 ? -8.839 6.084 -9.677 1.00 86.12 89 GLN A C 1
ATOM 730 O O . GLN A 1 89 ? -9.665 6.942 -9.980 1.00 86.12 89 GLN A O 1
ATOM 735 N N . LEU A 1 90 ? -8.126 5.429 -10.597 1.00 90.81 90 LEU A N 1
ATOM 736 C CA . LEU A 1 90 ? -8.263 5.622 -12.037 1.00 90.81 90 LEU A CA 1
ATOM 737 C C . LEU A 1 90 ? -9.022 4.447 -12.650 1.00 90.81 90 LEU A C 1
ATOM 739 O O . LEU A 1 90 ? -8.697 3.289 -12.380 1.00 90.81 90 LEU A O 1
ATOM 743 N N . SER A 1 91 ? -9.988 4.745 -13.522 1.00 91.88 91 SER A N 1
ATOM 744 C CA . SER A 1 91 ? -10.664 3.712 -14.308 1.00 91.88 91 SER A CA 1
ATOM 745 C C . SER A 1 91 ? -9.698 3.064 -15.303 1.00 91.88 91 SER A C 1
ATOM 747 O O . SER A 1 91 ? -8.677 3.652 -15.678 1.00 91.88 91 SER A O 1
ATOM 749 N N . ALA A 1 92 ? -10.028 1.860 -15.766 1.00 93.94 92 ALA A N 1
ATOM 750 C CA . ALA A 1 92 ? -9.231 1.168 -16.770 1.00 93.94 92 ALA A CA 1
ATOM 751 C C . ALA A 1 92 ? -9.102 1.995 -18.061 1.00 93.94 92 ALA A C 1
ATOM 753 O O . ALA A 1 92 ? -8.000 2.122 -18.594 1.00 93.94 92 ALA A O 1
ATOM 754 N N . GLU A 1 93 ? -10.175 2.655 -18.506 1.00 94.06 93 GLU A N 1
ATOM 755 C CA . GLU A 1 93 ? -10.148 3.537 -19.678 1.00 94.06 93 GLU A CA 1
ATOM 756 C C . GLU A 1 93 ? -9.177 4.701 -19.479 1.00 94.06 93 GLU A C 1
ATOM 758 O O . GLU A 1 93 ? -8.400 5.025 -20.382 1.00 94.06 93 GLU A O 1
ATOM 763 N N . LYS A 1 94 ? -9.166 5.306 -18.282 1.00 95.06 94 LYS A N 1
ATOM 764 C CA . LYS A 1 94 ? -8.258 6.413 -17.981 1.00 95.06 94 LYS A CA 1
ATOM 765 C C . LYS A 1 94 ? -6.802 5.957 -17.934 1.00 95.06 94 LYS A C 1
ATOM 767 O O . LYS A 1 94 ? -5.931 6.651 -18.455 1.00 95.06 94 LYS A O 1
ATOM 772 N N . LYS A 1 95 ? -6.531 4.776 -17.368 1.00 95.56 95 LYS A N 1
ATOM 773 C CA . LYS A 1 95 ? -5.192 4.168 -17.388 1.00 95.56 95 LYS A CA 1
ATOM 774 C C . LYS A 1 95 ? -4.722 3.925 -18.820 1.00 95.56 95 LYS A C 1
ATOM 776 O O . LYS A 1 95 ? -3.612 4.316 -19.161 1.00 95.56 95 LYS A O 1
ATOM 781 N N . ILE A 1 96 ? -5.569 3.345 -19.671 1.00 95.75 96 ILE A N 1
ATOM 782 C CA . ILE A 1 96 ? -5.261 3.103 -21.090 1.00 95.75 96 ILE A CA 1
ATOM 783 C C . ILE A 1 96 ? -4.962 4.422 -21.816 1.00 95.75 96 ILE A C 1
ATOM 785 O O . ILE A 1 96 ? -3.995 4.501 -22.576 1.00 95.75 96 ILE A O 1
ATOM 789 N N . GLU A 1 97 ? -5.753 5.469 -21.566 1.00 96.00 97 GLU A N 1
ATOM 790 C CA . GLU A 1 97 ? -5.511 6.801 -22.123 1.00 96.00 97 GLU A CA 1
ATOM 791 C C . GLU A 1 97 ? -4.129 7.336 -21.720 1.00 96.00 97 GLU A C 1
ATOM 793 O O . GLU A 1 97 ? -3.373 7.781 -22.586 1.00 96.00 97 GLU A O 1
ATOM 798 N N . ILE A 1 98 ? -3.788 7.269 -20.431 1.00 96.19 98 ILE A N 1
ATOM 799 C CA . ILE A 1 98 ? -2.503 7.735 -19.899 1.00 96.19 98 ILE A CA 1
ATOM 800 C C . ILE A 1 98 ? -1.339 6.944 -20.510 1.00 96.19 98 ILE A C 1
ATOM 802 O O . ILE A 1 98 ? -0.382 7.545 -21.001 1.00 96.19 98 ILE A O 1
ATOM 806 N N . LEU A 1 99 ? -1.438 5.611 -20.556 1.00 95.94 99 LEU A N 1
ATOM 807 C CA . LEU A 1 99 ? -0.415 4.743 -21.146 1.00 95.94 99 LEU A CA 1
ATOM 808 C C . LEU A 1 99 ? -0.129 5.115 -22.605 1.00 95.94 99 LEU A C 1
ATOM 810 O O . LEU A 1 99 ? 1.033 5.235 -22.991 1.00 95.94 99 LEU A O 1
ATOM 814 N N . ARG A 1 100 ? -1.177 5.364 -23.399 1.00 95.69 100 ARG A N 1
ATOM 815 C CA . ARG A 1 100 ? -1.046 5.740 -24.815 1.00 95.69 100 ARG A CA 1
ATOM 816 C C . ARG A 1 100 ? -0.529 7.164 -25.006 1.00 95.69 100 ARG A C 1
ATOM 818 O O . ARG A 1 100 ? 0.368 7.385 -25.815 1.00 95.69 100 ARG A O 1
ATOM 825 N N . LYS A 1 101 ? -1.123 8.140 -24.312 1.00 95.31 101 LYS A N 1
ATOM 826 C CA . LYS A 1 101 ? -0.873 9.568 -24.568 1.00 95.31 101 LYS A CA 1
ATOM 827 C C . LYS A 1 101 ? 0.377 10.092 -23.873 1.00 95.31 101 LYS A C 1
ATOM 829 O O . LYS A 1 101 ? 1.124 10.831 -24.501 1.00 95.31 101 LYS A O 1
ATOM 834 N N . GLN A 1 102 ? 0.581 9.743 -22.604 1.00 95.56 102 GLN A N 1
ATOM 835 C CA . GLN A 1 102 ? 1.675 10.289 -21.791 1.00 95.56 102 GLN A CA 1
ATOM 836 C C . GLN A 1 102 ? 2.935 9.428 -21.862 1.00 95.56 102 GLN A C 1
ATOM 838 O O . GLN A 1 102 ? 4.036 9.964 -21.910 1.00 95.56 102 GLN A O 1
ATOM 843 N N . TYR A 1 103 ? 2.780 8.102 -21.893 1.00 95.25 103 TYR A N 1
ATOM 844 C CA . TYR A 1 103 ? 3.914 7.170 -21.880 1.00 95.25 103 TYR A CA 1
ATOM 845 C C . TYR A 1 103 ? 4.223 6.549 -23.244 1.00 95.25 103 TYR A C 1
ATOM 847 O O . TYR A 1 103 ? 5.203 5.817 -23.367 1.00 95.25 103 TYR A O 1
ATOM 855 N N . HIS A 1 104 ? 3.405 6.834 -24.263 1.00 95.50 104 HIS A N 1
ATOM 856 C CA . HIS A 1 104 ? 3.554 6.306 -25.623 1.00 95.50 104 HIS A CA 1
ATOM 857 C C . HIS A 1 104 ? 3.667 4.773 -25.678 1.00 95.50 104 HIS A C 1
ATOM 859 O O . HIS A 1 104 ? 4.320 4.212 -26.557 1.00 95.50 104 HIS A O 1
ATOM 865 N N . ILE A 1 105 ? 3.018 4.089 -24.734 1.00 95.06 105 ILE A N 1
ATOM 866 C CA . ILE A 1 105 ? 2.953 2.632 -24.680 1.00 95.06 105 ILE A CA 1
ATOM 867 C C . ILE A 1 105 ? 1.843 2.174 -25.621 1.00 95.06 105 ILE A C 1
ATOM 869 O O . ILE A 1 105 ? 0.681 2.573 -25.492 1.00 95.06 105 ILE A O 1
ATOM 873 N N . GLU A 1 106 ? 2.197 1.303 -26.562 1.00 95.81 106 GLU A N 1
ATOM 874 C CA . GLU A 1 106 ? 1.224 0.658 -27.431 1.00 95.81 106 GLU A CA 1
ATOM 875 C C . GLU A 1 106 ? 0.403 -0.358 -26.626 1.00 95.81 106 GLU A C 1
ATOM 877 O O . GLU A 1 106 ? 0.879 -1.426 -26.240 1.00 95.81 106 GLU A O 1
ATOM 882 N N . VAL A 1 107 ? -0.851 -0.004 -26.347 1.00 94.38 107 VAL A N 1
ATOM 883 C CA . VAL A 1 107 ? -1.777 -0.876 -25.623 1.00 94.38 107 VAL A CA 1
ATOM 884 C C . VAL A 1 107 ? -2.511 -1.765 -26.621 1.00 94.38 107 VAL A C 1
ATOM 886 O O . VAL A 1 107 ? -3.345 -1.284 -27.394 1.00 94.38 107 VAL A O 1
ATOM 889 N N . THR A 1 108 ? -2.202 -3.061 -26.583 1.00 96.81 108 THR A N 1
ATOM 890 C CA . THR A 1 108 ? -2.883 -4.097 -27.377 1.00 96.81 108 THR A CA 1
ATOM 891 C C . THR A 1 108 ? -4.271 -4.410 -26.816 1.00 96.81 108 THR A C 1
ATOM 893 O O . THR A 1 108 ? -4.520 -4.206 -25.630 1.00 96.81 108 THR A O 1
ATOM 896 N N . LYS A 1 109 ? -5.159 -4.999 -27.628 1.00 96.06 109 LYS A N 1
ATOM 897 C CA . LYS A 1 109 ? -6.505 -5.407 -27.181 1.00 96.06 109 LYS A CA 1
ATOM 898 C C . LYS A 1 109 ? -6.473 -6.303 -25.933 1.00 96.06 109 LYS A C 1
ATOM 900 O O . LYS A 1 109 ? -7.238 -6.093 -25.003 1.00 96.06 109 LYS A O 1
ATOM 905 N N . LYS A 1 110 ? -5.540 -7.260 -25.888 1.00 96.56 110 LYS A N 1
ATOM 906 C CA . LYS A 1 110 ? -5.372 -8.145 -24.729 1.00 96.56 110 LYS A CA 1
ATOM 907 C C . LYS A 1 110 ? -4.996 -7.366 -23.463 1.00 96.56 110 LYS A C 1
ATOM 909 O O . LYS A 1 110 ? -5.516 -7.656 -22.399 1.00 96.56 110 LYS A O 1
ATOM 914 N N . MET A 1 111 ? -4.125 -6.360 -23.577 1.00 93.81 111 MET A N 1
ATOM 915 C CA . MET A 1 111 ? -3.772 -5.509 -22.435 1.00 93.81 111 MET A CA 1
ATOM 916 C C . MET A 1 111 ? -4.968 -4.688 -21.940 1.00 93.81 111 MET A C 1
ATOM 918 O O . MET A 1 111 ? -5.091 -4.478 -20.738 1.00 93.81 111 MET A O 1
ATOM 922 N N . GLU A 1 112 ? -5.846 -4.228 -22.837 1.00 94.12 112 GLU A N 1
ATOM 923 C CA . GLU A 1 112 ? -7.083 -3.544 -22.436 1.00 94.12 112 GLU A CA 1
ATOM 924 C C . GLU A 1 112 ? -8.025 -4.485 -21.673 1.00 94.12 112 GLU A C 1
ATOM 926 O O . GLU A 1 112 ? -8.566 -4.095 -20.640 1.00 94.12 112 GLU A O 1
ATOM 931 N N . GLU A 1 113 ? -8.196 -5.719 -22.156 1.00 95.25 113 GLU A N 1
ATOM 932 C CA . GLU A 1 113 ? -8.984 -6.766 -21.487 1.00 95.25 113 GLU A CA 1
ATOM 933 C C . GLU A 1 113 ? -8.407 -7.079 -20.093 1.00 95.25 113 GLU A C 1
ATOM 935 O O . GLU A 1 113 ? -9.121 -6.959 -19.097 1.00 95.25 113 GLU A O 1
ATOM 940 N N . ASP A 1 114 ? -7.098 -7.341 -19.996 1.00 93.12 114 ASP A N 1
ATOM 941 C CA . ASP A 1 114 ? -6.414 -7.635 -18.729 1.00 93.12 114 ASP A CA 1
ATOM 942 C C . ASP A 1 114 ? -6.523 -6.460 -17.726 1.00 93.12 114 ASP A C 1
ATOM 944 O O . ASP A 1 114 ? -6.738 -6.666 -16.528 1.00 93.12 114 ASP A O 1
ATOM 948 N N . LEU A 1 115 ? -6.399 -5.209 -18.194 1.00 91.69 115 LEU A N 1
ATOM 949 C CA . LEU A 1 115 ? -6.544 -4.017 -17.346 1.00 91.69 115 LEU A CA 1
ATOM 950 C C . LEU A 1 115 ? -7.976 -3.846 -16.831 1.00 91.69 115 LEU A C 1
ATOM 952 O O . LE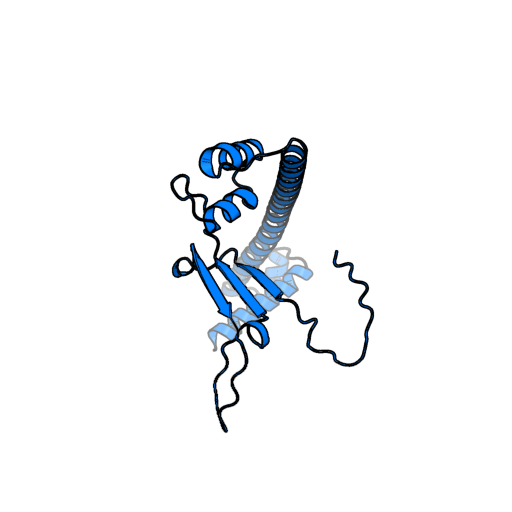U A 1 115 ? -8.161 -3.504 -15.658 1.00 91.69 115 LEU A O 1
ATOM 956 N N . ASN A 1 116 ? -8.974 -4.082 -17.682 1.00 92.94 116 ASN A N 1
ATOM 957 C CA . ASN A 1 116 ? -10.382 -4.030 -17.298 1.00 92.94 116 ASN A CA 1
ATOM 958 C C . ASN A 1 116 ? -10.702 -5.080 -16.235 1.00 92.94 116 ASN A C 1
ATOM 960 O O . ASN A 1 116 ? -11.280 -4.747 -15.198 1.00 92.94 116 ASN A O 1
ATOM 964 N N . ASP A 1 117 ? -10.281 -6.324 -16.453 1.00 93.31 117 ASP A N 1
ATOM 965 C CA . ASP A 1 117 ? -10.520 -7.423 -15.520 1.00 93.31 117 ASP A CA 1
ATOM 966 C C . ASP A 1 117 ? -9.888 -7.139 -14.156 1.00 93.31 117 ASP A C 1
ATOM 968 O O . ASP A 1 117 ? -10.560 -7.227 -13.124 1.00 93.31 117 ASP A O 1
ATOM 972 N N . MET A 1 118 ? -8.626 -6.704 -14.133 1.00 91.38 118 MET A N 1
ATOM 973 C CA . MET A 1 118 ? -7.928 -6.376 -12.889 1.00 91.38 118 MET A CA 1
ATOM 974 C C . ME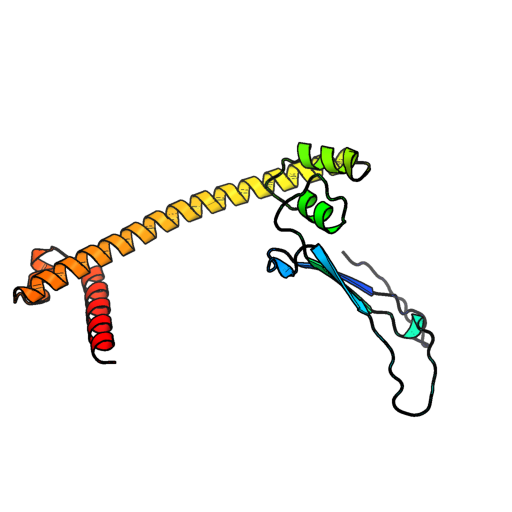T A 1 118 ? -8.586 -5.219 -12.130 1.00 91.38 118 MET A C 1
ATOM 976 O O . MET A 1 118 ? -8.746 -5.313 -10.911 1.00 91.38 118 MET A O 1
ATOM 980 N N . CYS A 1 119 ? -9.002 -4.153 -12.823 1.00 90.38 119 CYS A N 1
ATOM 981 C CA . CYS A 1 119 ? -9.697 -3.031 -12.183 1.00 90.38 119 CYS A CA 1
ATOM 982 C C . CYS A 1 119 ? -11.076 -3.453 -11.651 1.00 90.38 119 CYS A C 1
ATOM 984 O O . CYS A 1 119 ? -11.460 -3.071 -10.547 1.00 90.38 119 CYS A O 1
ATOM 986 N N . ASN A 1 120 ? -11.819 -4.281 -12.388 1.00 91.50 120 ASN A N 1
ATOM 987 C CA . ASN A 1 120 ? -13.121 -4.786 -11.947 1.00 91.50 120 ASN A CA 1
ATOM 988 C C . ASN A 1 120 ? -12.999 -5.667 -10.700 1.00 91.50 120 ASN A C 1
ATOM 990 O O . ASN A 1 120 ? -13.765 -5.506 -9.743 1.00 91.50 120 ASN A O 1
ATOM 994 N N . ILE A 1 121 ? -12.014 -6.567 -10.687 1.00 91.00 121 ILE A N 1
ATOM 995 C CA . ILE A 1 121 ? -11.724 -7.430 -9.540 1.00 91.00 121 ILE A CA 1
ATOM 996 C C . ILE A 1 121 ? -11.315 -6.581 -8.329 1.00 91.00 121 ILE A C 1
ATOM 998 O O . ILE A 1 121 ? -11.853 -6.786 -7.236 1.00 91.00 121 ILE A O 1
ATOM 1002 N N . SER A 1 122 ? -10.412 -5.607 -8.497 1.00 88.88 122 SER A N 1
ATOM 1003 C CA . SER A 1 122 ? -9.954 -4.769 -7.382 1.00 88.88 122 SER A CA 1
ATOM 1004 C C . SER A 1 122 ? -11.098 -3.943 -6.783 1.00 88.88 122 SER A C 1
ATOM 1006 O O . SER A 1 122 ? -11.293 -3.976 -5.566 1.00 88.88 122 SER A O 1
ATOM 1008 N N . MET A 1 123 ? -11.925 -3.308 -7.620 1.00 89.31 123 MET A N 1
ATOM 1009 C CA . MET A 1 123 ? -13.098 -2.540 -7.186 1.00 89.31 123 MET A CA 1
ATOM 1010 C C . MET A 1 123 ? -14.131 -3.408 -6.459 1.00 89.31 123 MET A C 1
ATOM 1012 O O . MET A 1 123 ? -14.729 -2.971 -5.470 1.00 89.31 123 MET A O 1
ATOM 1016 N N . TYR A 1 124 ? -14.360 -4.640 -6.924 1.00 93.31 124 TYR A N 1
ATOM 1017 C CA . TYR A 1 124 ? -15.270 -5.569 -6.257 1.00 93.31 124 TYR A CA 1
ATOM 1018 C C . TYR A 1 124 ? -14.798 -5.876 -4.831 1.00 93.31 124 TYR A C 1
ATOM 1020 O O . TYR A 1 124 ? -15.569 -5.736 -3.877 1.00 93.31 124 TYR A O 1
ATOM 1028 N N . HIS A 1 125 ? -13.527 -6.251 -4.670 1.00 93.81 125 HIS A N 1
ATOM 1029 C CA . HIS A 1 125 ? -12.969 -6.578 -3.360 1.00 93.81 125 HIS A CA 1
ATOM 1030 C C . HIS A 1 125 ? -12.898 -5.368 -2.429 1.00 93.81 125 HIS A C 1
ATOM 1032 O O . HIS A 1 125 ? -13.209 -5.507 -1.246 1.00 93.81 125 HIS A O 1
ATOM 1038 N N . GLU A 1 126 ? -12.557 -4.189 -2.948 1.00 92.56 126 GLU A N 1
ATOM 1039 C CA . GLU A 1 126 ? -12.559 -2.940 -2.187 1.00 92.56 126 GLU A CA 1
ATOM 1040 C C . GLU A 1 126 ? -13.959 -2.625 -1.648 1.00 92.56 126 GLU A C 1
ATOM 1042 O O . GLU A 1 126 ? -14.131 -2.430 -0.444 1.00 92.56 126 GLU A O 1
ATOM 1047 N N . ARG A 1 127 ? -14.990 -2.709 -2.498 1.00 94.06 127 ARG A N 1
ATOM 1048 C CA . ARG A 1 127 ? -16.389 -2.493 -2.099 1.00 94.06 127 ARG A CA 1
ATOM 1049 C C . ARG A 1 127 ? -16.858 -3.501 -1.050 1.00 94.06 127 ARG A C 1
ATOM 1051 O O . ARG A 1 127 ? -17.492 -3.118 -0.065 1.00 94.06 127 ARG A O 1
ATOM 1058 N N . VAL A 1 128 ? -16.583 -4.790 -1.254 1.00 96.50 128 VAL A N 1
ATOM 1059 C CA . VAL A 1 128 ? -16.951 -5.844 -0.291 1.00 96.50 128 VAL A CA 1
AT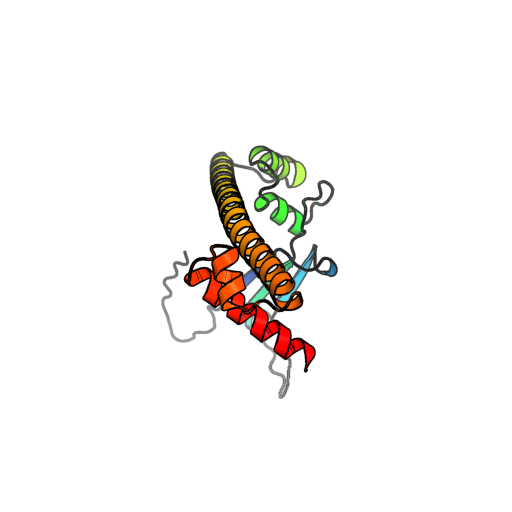OM 1060 C C . VAL A 1 128 ? -16.228 -5.625 1.039 1.00 96.50 128 VAL A C 1
ATOM 1062 O O . VAL A 1 128 ? -16.847 -5.730 2.101 1.00 96.50 128 VAL A O 1
ATOM 1065 N N . GLY A 1 129 ? -14.941 -5.280 0.986 1.00 96.88 129 GLY A N 1
ATOM 1066 C CA . GLY A 1 129 ? -14.124 -4.951 2.150 1.00 96.88 129 GLY A CA 1
ATOM 1067 C C . GLY A 1 129 ? -14.671 -3.754 2.922 1.00 96.88 129 GLY A C 1
ATOM 1068 O O . GLY A 1 129 ? -14.856 -3.848 4.135 1.00 96.88 129 GLY A O 1
ATOM 1069 N N . GLU A 1 130 ? -15.015 -2.666 2.234 1.00 96.50 130 GLU A N 1
ATOM 1070 C CA . GLU A 1 130 ? -15.582 -1.460 2.838 1.00 96.50 130 GLU A CA 1
ATOM 1071 C C . GLU A 1 130 ? -16.937 -1.745 3.502 1.00 96.50 130 GLU A C 1
ATOM 1073 O O . GLU A 1 130 ? -17.166 -1.372 4.655 1.00 96.50 130 GLU A O 1
ATOM 1078 N N . GLN A 1 131 ? -17.838 -2.454 2.815 1.00 97.12 131 GLN A N 1
ATOM 1079 C CA . GLN A 1 131 ? -19.144 -2.818 3.371 1.00 97.12 131 GLN A CA 1
ATOM 1080 C C . GLN A 1 131 ? -19.009 -3.706 4.608 1.00 97.12 131 GLN A C 1
ATOM 1082 O O . GLN A 1 131 ? -19.691 -3.483 5.614 1.00 97.12 131 GLN A O 1
ATOM 1087 N N . ARG A 1 132 ? -18.121 -4.704 4.553 1.00 97.38 132 ARG A N 1
ATOM 1088 C CA . ARG A 1 132 ? -17.825 -5.572 5.693 1.00 97.38 132 ARG A CA 1
ATOM 1089 C C . ARG A 1 132 ? -17.245 -4.766 6.853 1.00 97.38 132 ARG A C 1
ATOM 1091 O O . ARG A 1 132 ? -17.744 -4.881 7.970 1.00 97.38 132 ARG A O 1
ATOM 1098 N N . GLY A 1 133 ? -16.263 -3.910 6.579 1.00 97.94 133 GLY A N 1
ATOM 1099 C CA . GLY A 1 133 ? -15.635 -3.037 7.567 1.00 97.94 133 GLY A CA 1
ATOM 1100 C C . GLY A 1 133 ? -16.639 -2.107 8.247 1.00 97.94 133 GLY A C 1
ATOM 1101 O O . GLY A 1 133 ? -16.664 -2.031 9.473 1.00 97.94 133 GLY A O 1
ATOM 1102 N N . LYS A 1 134 ? -17.541 -1.475 7.483 1.00 97.81 134 LYS A N 1
ATOM 1103 C CA . LYS A 1 134 ? -18.626 -0.639 8.027 1.00 97.81 134 LYS A CA 1
ATOM 1104 C C . LYS A 1 134 ? -19.563 -1.440 8.931 1.00 97.81 134 LYS A C 1
ATOM 1106 O O . LYS A 1 134 ? -19.860 -0.998 10.039 1.00 97.81 134 LYS A O 1
ATOM 1111 N N . ARG A 1 135 ? -20.008 -2.625 8.499 1.00 97.25 135 ARG A N 1
ATOM 1112 C CA . ARG A 1 135 ? -20.901 -3.489 9.294 1.00 97.25 135 ARG A CA 1
ATOM 1113 C C . ARG A 1 135 ? -20.251 -3.935 10.600 1.00 97.25 135 ARG A C 1
ATOM 1115 O O . ARG A 1 135 ? -20.849 -3.776 11.663 1.00 97.25 135 ARG A O 1
ATOM 1122 N N . GLU A 1 136 ? -19.029 -4.456 10.533 1.00 97.25 136 GLU A N 1
ATOM 1123 C CA . GLU A 1 136 ? -18.281 -4.878 11.720 1.00 97.25 136 GLU A CA 1
ATOM 1124 C C . GLU A 1 136 ? -17.977 -3.693 12.645 1.00 97.25 136 GLU A C 1
ATOM 1126 O O . GLU A 1 136 ? -18.097 -3.816 13.864 1.00 97.25 136 GLU A O 1
ATOM 1131 N N . GLY A 1 137 ? -17.630 -2.538 12.074 1.00 97.75 137 GLY A N 1
ATOM 1132 C CA . GLY A 1 137 ? -17.372 -1.301 12.804 1.00 97.75 137 GLY A CA 1
ATOM 1133 C C . GLY A 1 137 ? -18.599 -0.804 13.564 1.00 97.75 137 GLY A C 1
ATOM 1134 O O . GLY A 1 137 ? -18.495 -0.507 14.751 1.00 97.75 137 GLY A O 1
ATOM 1135 N N . ILE A 1 138 ? -19.775 -0.789 12.929 1.00 97.44 138 ILE A N 1
ATOM 1136 C CA . ILE A 1 138 ? -21.043 -0.417 13.577 1.00 97.44 138 ILE A CA 1
ATOM 1137 C C . ILE A 1 138 ? -21.392 -1.405 14.695 1.00 97.44 138 ILE A C 1
ATOM 1139 O O . ILE A 1 138 ? -21.739 -0.981 15.797 1.00 97.44 138 ILE A O 1
ATOM 1143 N N . ALA A 1 139 ? -21.273 -2.713 14.447 1.00 96.38 139 ALA A N 1
ATOM 1144 C CA . ALA A 1 139 ? -21.580 -3.735 15.447 1.00 96.38 139 ALA A CA 1
ATOM 1145 C C . ALA A 1 139 ? -20.668 -3.622 16.681 1.00 96.38 139 ALA A C 1
ATOM 1147 O O . ALA A 1 139 ? -21.157 -3.555 17.811 1.00 96.38 139 ALA A O 1
ATOM 1148 N N . LYS A 1 140 ? -19.348 -3.519 16.469 1.00 95.69 140 LYS A N 1
ATOM 1149 C CA . LYS A 1 140 ? -18.367 -3.306 17.545 1.00 95.69 140 LYS A CA 1
ATOM 1150 C C . LYS A 1 140 ? -18.605 -1.978 18.258 1.00 95.69 140 LYS A C 1
ATOM 1152 O O . LYS A 1 140 ? -18.597 -1.936 19.484 1.00 95.69 140 LYS A O 1
ATOM 1157 N N . GLY A 1 141 ? -18.860 -0.906 17.509 1.00 96.56 141 GLY A N 1
ATOM 1158 C CA . GLY A 1 141 ? -19.139 0.421 18.051 1.00 96.56 141 GLY A CA 1
ATOM 1159 C C . GLY A 1 141 ? -20.366 0.432 18.961 1.00 96.56 141 GLY A C 1
ATOM 1160 O O . GLY A 1 141 ? -20.305 0.990 20.055 1.00 96.56 141 GLY A O 1
ATOM 1161 N N . ARG A 1 142 ? -21.445 -0.254 18.567 1.00 95.38 142 ARG A N 1
ATOM 1162 C CA . ARG A 1 142 ? -22.654 -0.401 19.386 1.00 95.38 142 ARG A CA 1
ATOM 1163 C C . ARG A 1 142 ? -22.373 -1.163 20.679 1.00 95.38 142 ARG A C 1
ATOM 1165 O O . ARG A 1 142 ? -22.734 -0.671 21.740 1.00 95.38 142 ARG A O 1
ATOM 1172 N N . GLN A 1 143 ? -21.675 -2.298 20.606 1.00 91.88 143 GLN A N 1
ATOM 1173 C CA . GLN A 1 143 ? -21.318 -3.089 21.793 1.00 91.88 143 GLN A CA 1
ATOM 1174 C C . GLN A 1 143 ? -20.415 -2.315 22.764 1.00 91.88 143 GLN A C 1
ATOM 1176 O O . GLN A 1 143 ? -20.639 -2.327 23.973 1.00 91.88 143 GLN A O 1
ATOM 1181 N N . VAL A 1 144 ? -19.397 -1.620 22.247 1.00 93.56 144 VAL A N 1
ATOM 1182 C CA . VAL A 1 144 ? -18.495 -0.795 23.067 1.00 93.56 144 VAL A CA 1
ATOM 1183 C C . VAL A 1 144 ? -19.246 0.390 23.676 1.00 93.56 144 VAL A C 1
ATOM 1185 O O . VAL A 1 144 ? -19.046 0.695 24.851 1.00 93.56 144 VAL A O 1
ATOM 1188 N N . GLY A 1 145 ? -20.112 1.045 22.901 1.00 94.94 145 GLY A N 1
ATOM 1189 C CA . GLY A 1 145 ? -20.936 2.161 23.360 1.00 94.94 145 GLY A CA 1
ATOM 1190 C C . GLY A 1 145 ? -21.910 1.751 24.461 1.00 94.94 145 GLY A C 1
ATOM 1191 O O . GLY A 1 145 ? -21.975 2.419 25.489 1.00 94.94 145 GLY A O 1
ATOM 1192 N N . GLU A 1 146 ? -22.600 0.625 24.285 1.00 93.94 146 GLU A N 1
ATOM 1193 C CA . GLU A 1 146 ? -23.508 0.049 25.279 1.00 93.94 146 GLU A CA 1
ATOM 1194 C C . GLU A 1 146 ? -22.770 -0.324 26.566 1.00 93.94 146 GLU A C 1
ATOM 1196 O O . GLU A 1 146 ? -23.168 0.107 27.647 1.00 93.94 146 GLU A O 1
ATOM 1201 N N . LEU A 1 147 ? -21.641 -1.036 26.462 1.00 93.25 147 LEU A N 1
ATOM 1202 C CA . LEU A 1 147 ? -20.825 -1.375 27.626 1.00 93.25 147 LEU A CA 1
ATOM 1203 C C . LEU A 1 147 ? -20.354 -0.116 28.362 1.00 93.25 147 LEU A C 1
ATOM 1205 O O . LEU A 1 147 ? -20.452 -0.051 29.582 1.00 93.25 147 LEU A O 1
ATOM 1209 N N . LYS A 1 148 ? -19.873 0.898 27.635 1.00 93.50 148 LYS A N 1
ATOM 1210 C CA . LYS A 1 148 ? -19.420 2.159 28.233 1.00 93.50 148 LYS A CA 1
ATOM 1211 C C . LYS A 1 148 ? -20.568 2.888 28.934 1.00 93.50 148 LYS A C 1
ATOM 1213 O O . LYS A 1 148 ? -20.382 3.341 30.059 1.00 93.50 148 LYS A O 1
ATOM 1218 N N . ALA A 1 149 ? -21.738 2.972 28.301 1.00 94.31 149 ALA A N 1
ATOM 1219 C CA . ALA A 1 149 ? -22.922 3.600 28.878 1.00 94.31 149 ALA A CA 1
ATOM 1220 C C . ALA A 1 149 ? -23.365 2.887 30.163 1.00 94.31 149 ALA A C 1
ATOM 1222 O O . ALA A 1 149 ? -23.543 3.543 31.188 1.00 94.31 149 ALA A O 1
ATOM 1223 N N . LEU A 1 150 ? -23.459 1.553 30.142 1.00 94.00 150 LEU A N 1
ATOM 1224 C CA . LEU A 1 150 ? -23.809 0.758 31.319 1.00 94.00 150 LEU A CA 1
ATOM 1225 C C . LEU A 1 150 ? -22.764 0.894 32.430 1.00 94.00 150 LEU A C 1
ATOM 1227 O O . LEU A 1 150 ? -23.138 1.141 33.573 1.00 94.00 150 LEU A O 1
ATOM 1231 N N . THR A 1 151 ? -21.466 0.813 32.116 1.00 93.12 151 THR A N 1
ATOM 1232 C CA . THR A 1 151 ? -20.393 1.030 33.102 1.00 93.12 151 THR A CA 1
ATOM 1233 C C . THR A 1 151 ? -20.508 2.413 33.745 1.00 93.12 151 THR A C 1
ATOM 1235 O O . THR A 1 151 ? -20.383 2.529 34.961 1.00 93.12 151 THR A O 1
ATOM 1238 N N . THR A 1 152 ? -20.768 3.469 32.967 1.00 93.25 152 THR A N 1
ATOM 1239 C CA . THR A 1 152 ? -20.960 4.827 33.502 1.00 93.25 152 THR A CA 1
ATOM 1240 C C . THR A 1 152 ? -22.201 4.928 34.387 1.00 93.25 152 THR A C 1
ATOM 1242 O O . THR A 1 152 ? -22.120 5.517 35.463 1.00 93.25 152 THR A O 1
ATOM 1245 N N . SER A 1 153 ? -23.329 4.345 33.977 1.00 93.88 153 SER A N 1
ATOM 1246 C CA . SER A 1 153 ? -24.547 4.317 34.794 1.00 93.88 153 SER A CA 1
ATOM 1247 C C . SER A 1 153 ? -24.326 3.574 36.110 1.00 93.88 153 SER A C 1
ATOM 1249 O O . SER A 1 153 ? -24.701 4.082 37.162 1.00 93.88 153 SER A O 1
ATOM 1251 N N . VAL A 1 154 ? -23.649 2.421 36.073 1.00 93.94 154 VAL A N 1
ATOM 1252 C CA . VAL A 1 154 ? -23.290 1.662 37.278 1.00 93.94 154 VAL A CA 1
ATOM 1253 C C . VAL A 1 154 ? -22.394 2.497 38.188 1.00 93.94 154 VAL A C 1
ATOM 1255 O O . VAL A 1 154 ? -22.714 2.616 39.363 1.00 93.94 154 VAL A O 1
ATOM 1258 N N . LYS A 1 155 ? -21.336 3.144 37.670 1.00 91.62 155 LYS A N 1
ATOM 1259 C CA . LYS A 1 155 ? -20.476 4.033 38.478 1.00 91.62 155 LYS A CA 1
ATOM 1260 C C . LYS A 1 155 ? -21.282 5.091 39.234 1.00 91.62 155 LYS A C 1
ATOM 1262 O O . LYS A 1 155 ? -21.100 5.232 40.436 1.00 91.62 155 LYS A O 1
ATOM 1267 N N . ARG A 1 156 ? -22.211 5.770 38.554 1.00 91.94 156 ARG A N 1
ATOM 1268 C CA . ARG A 1 156 ? -23.071 6.788 39.179 1.00 91.94 156 ARG A CA 1
ATOM 1269 C C . ARG A 1 156 ? -23.955 6.215 40.285 1.00 91.94 156 ARG A C 1
ATOM 1271 O O . ARG A 1 156 ? -24.129 6.847 41.316 1.00 91.94 156 ARG A O 1
ATOM 1278 N N . LEU A 1 157 ? -24.513 5.019 40.097 1.00 93.00 157 LEU A N 1
ATOM 1279 C CA . LEU A 1 157 ? -25.319 4.374 41.140 1.00 93.00 157 LEU A CA 1
ATOM 1280 C C . LEU A 1 157 ? -24.474 4.002 42.367 1.00 93.00 157 LEU A C 1
ATOM 1282 O O . LEU A 1 157 ? -24.930 4.189 43.492 1.00 93.00 157 LEU A O 1
ATOM 1286 N N . LEU A 1 158 ? -23.233 3.549 42.159 1.00 91.00 158 LEU A N 1
ATOM 1287 C CA . LEU A 1 158 ? -22.291 3.275 43.250 1.00 91.00 158 LEU A CA 1
ATOM 1288 C C . LEU A 1 158 ? -21.927 4.551 44.029 1.00 91.00 158 LEU A C 1
ATOM 1290 O O . LEU A 1 158 ? -21.848 4.519 45.254 1.00 91.00 158 LEU A O 1
ATOM 1294 N N . GLU A 1 159 ? -21.751 5.687 43.341 1.00 91.56 159 GLU A N 1
ATOM 1295 C CA . GLU A 1 159 ? -21.534 7.004 43.973 1.00 91.56 159 GLU A CA 1
ATOM 1296 C C . GLU A 1 159 ? -22.714 7.418 44.874 1.00 91.56 159 GLU A C 1
ATOM 1298 O O . GLU A 1 159 ? -22.522 8.108 45.874 1.00 91.56 159 GLU A O 1
ATOM 1303 N N . HIS A 1 160 ? -23.924 6.941 44.570 1.00 91.88 160 HIS A N 1
ATOM 1304 C CA . HIS A 1 160 ? -25.132 7.123 45.380 1.00 91.88 160 HIS A CA 1
ATOM 1305 C C . HIS A 1 160 ? -25.356 6.020 46.434 1.00 91.88 160 HIS A C 1
ATOM 1307 O O . HIS A 1 160 ? -26.468 5.868 46.933 1.00 91.88 160 HIS A O 1
ATOM 1313 N N . GLN A 1 161 ? -24.299 5.296 46.819 1.00 90.06 161 GLN A N 1
ATOM 1314 C CA . GLN A 1 161 ? -24.288 4.270 47.874 1.00 90.06 161 GLN A CA 1
ATOM 1315 C C . GLN A 1 161 ? -25.096 2.995 47.579 1.00 90.06 161 GLN A C 1
ATOM 1317 O O . GLN A 1 161 ? -25.340 2.212 48.496 1.00 90.06 161 GLN A O 1
ATOM 1322 N N . LEU A 1 162 ? -25.475 2.737 46.323 1.00 90.56 162 LEU A N 1
ATOM 1323 C CA . LEU A 1 162 ? -25.987 1.415 45.955 1.00 90.56 162 LEU A CA 1
ATOM 1324 C C . LEU A 1 162 ? -24.829 0.416 45.882 1.00 90.56 162 LEU A C 1
ATOM 1326 O O . LEU A 1 162 ? -23.729 0.749 45.433 1.00 90.56 162 LEU A O 1
ATOM 1330 N N . SER A 1 163 ? -25.083 -0.833 46.265 1.00 92.12 163 SER A N 1
ATOM 1331 C CA . SER A 1 163 ? -24.154 -1.928 45.980 1.00 92.12 163 SER A CA 1
ATOM 1332 C C . SER A 1 163 ? -24.102 -2.231 44.478 1.00 92.12 163 SER A C 1
ATOM 1334 O O . SER A 1 163 ? -25.008 -1.900 43.705 1.00 92.12 163 SER A O 1
ATOM 1336 N N . ILE A 1 164 ? -23.034 -2.898 44.035 1.00 91.19 164 ILE A N 1
ATOM 1337 C CA . ILE A 1 164 ? -22.881 -3.269 42.622 1.00 91.19 164 ILE A CA 1
ATOM 1338 C C . ILE A 1 164 ? -23.934 -4.298 42.188 1.00 91.19 164 ILE A C 1
ATOM 1340 O O . ILE A 1 164 ? -24.393 -4.266 41.047 1.00 91.19 164 ILE A O 1
ATOM 1344 N N . GLU A 1 165 ? -24.363 -5.172 43.098 1.00 93.81 165 GLU A N 1
ATOM 1345 C CA . GLU A 1 165 ? -25.444 -6.131 42.881 1.00 93.81 165 GLU A CA 1
ATOM 1346 C C . GLU A 1 165 ? -26.800 -5.428 42.694 1.00 93.81 165 GLU A C 1
ATOM 1348 O O . GLU A 1 165 ? -27.523 -5.752 41.748 1.00 93.81 165 GLU A O 1
ATOM 1353 N N . GLU A 1 166 ? -27.121 -4.430 43.523 1.00 92.31 166 GLU A N 1
ATOM 1354 C CA . GLU A 1 166 ? -28.345 -3.623 43.390 1.00 92.31 166 GLU A CA 1
ATOM 1355 C C . GLU A 1 166 ? -28.335 -2.789 42.109 1.00 92.31 166 GLU A C 1
ATOM 1357 O O . GLU A 1 166 ? -29.339 -2.745 41.400 1.00 92.31 166 GLU A O 1
ATOM 1362 N N . ALA A 1 167 ? -27.198 -2.181 41.759 1.00 92.88 167 ALA A N 1
ATOM 1363 C CA . ALA A 1 167 ? -27.057 -1.413 40.524 1.00 92.88 167 ALA A CA 1
ATOM 1364 C C . ALA A 1 167 ? -27.277 -2.288 39.277 1.00 92.88 167 ALA A C 1
ATOM 1366 O O . ALA A 1 167 ? -27.948 -1.871 38.331 1.00 92.88 167 ALA A O 1
ATOM 1367 N N . PHE A 1 168 ? -26.753 -3.518 39.272 1.00 95.38 168 PHE A N 1
ATOM 1368 C CA . PHE A 1 168 ? -26.990 -4.469 38.184 1.00 95.38 168 PHE A CA 1
ATOM 1369 C C . PHE A 1 168 ? -28.443 -4.932 38.105 1.00 95.38 168 PHE A C 1
ATOM 1371 O O . PHE A 1 168 ? -28.970 -5.037 36.997 1.00 95.38 168 PHE A O 1
ATOM 1378 N N . ALA A 1 169 ? -29.086 -5.188 39.246 1.00 94.81 169 ALA A N 1
ATOM 1379 C CA . ALA A 1 169 ? -30.496 -5.561 39.290 1.00 94.81 169 ALA A CA 1
ATOM 1380 C C . ALA A 1 169 ? -31.400 -4.414 38.809 1.00 94.81 169 ALA A C 1
ATOM 1382 O O . ALA A 1 169 ? -32.269 -4.637 37.969 1.00 94.81 169 ALA A O 1
ATOM 1383 N N . LEU A 1 170 ? -31.151 -3.184 39.274 1.00 94.31 170 LEU A N 1
ATOM 1384 C CA . LEU A 1 170 ? -31.919 -1.989 38.914 1.00 94.31 170 LEU A CA 1
ATOM 1385 C C . LEU A 1 170 ? -31.838 -1.677 37.415 1.00 94.31 170 LEU A C 1
ATOM 1387 O O . LEU A 1 170 ? -32.838 -1.313 36.802 1.00 94.31 170 LEU A O 1
ATOM 1391 N N . LEU A 1 171 ? -30.651 -1.828 36.822 1.00 93.56 171 LEU A N 1
ATOM 1392 C CA . LEU A 1 171 ? -30.426 -1.601 35.392 1.00 93.56 171 LEU A CA 1
ATOM 1393 C C . LEU A 1 171 ? -30.758 -2.825 34.520 1.00 93.56 171 LEU A C 1
ATOM 1395 O O . LEU A 1 171 ? -30.608 -2.748 33.302 1.00 93.56 171 LEU A O 1
ATOM 1399 N N . GLY A 1 172 ? -31.172 -3.951 35.115 1.00 94.25 172 GLY A N 1
ATOM 1400 C CA . GLY A 1 172 ? -31.504 -5.179 34.389 1.00 94.25 172 GLY A CA 1
ATOM 1401 C C . GLY A 1 172 ? -30.336 -5.756 33.579 1.00 94.25 172 GLY A C 1
ATOM 1402 O O . GLY A 1 172 ? -30.544 -6.290 32.492 1.00 94.25 172 GLY A O 1
ATOM 1403 N N . ILE A 1 173 ? -29.097 -5.620 34.064 1.00 93.81 173 ILE A N 1
ATOM 1404 C CA . ILE A 1 173 ? -27.895 -5.987 33.299 1.00 93.81 173 ILE A CA 1
ATOM 1405 C C . ILE A 1 173 ? -27.702 -7.507 33.306 1.00 93.81 173 ILE A C 1
ATOM 1407 O O . ILE A 1 173 ? -27.572 -8.125 34.363 1.00 93.81 173 ILE A O 1
ATOM 1411 N N . GLU A 1 174 ? -27.593 -8.113 32.124 1.00 93.50 174 GLU A N 1
ATOM 1412 C CA . GLU A 1 174 ? -27.348 -9.550 31.974 1.00 93.50 174 GLU A CA 1
ATOM 1413 C C . GLU A 1 174 ? -25.972 -9.991 32.502 1.00 93.50 174 GLU A C 1
ATOM 1415 O O . GLU A 1 174 ? -24.982 -9.258 32.425 1.00 93.50 174 GLU A O 1
ATOM 1420 N N . LYS A 1 175 ? -25.877 -11.241 32.984 1.00 92.44 175 LYS A N 1
ATOM 1421 C CA . LYS A 1 175 ? -24.670 -11.783 33.642 1.00 92.44 175 LYS A CA 1
ATOM 1422 C C . LYS A 1 175 ? -23.389 -11.631 32.817 1.00 92.44 175 LYS A C 1
ATOM 1424 O O . LYS A 1 175 ? -22.338 -11.330 33.380 1.00 92.44 175 LYS A O 1
ATOM 1429 N N . GLU A 1 176 ? -23.453 -11.812 31.498 1.00 91.69 176 GLU A N 1
ATOM 1430 C CA . GLU A 1 176 ? -22.275 -11.674 30.635 1.00 91.69 176 GLU A CA 1
ATOM 1431 C C . GLU A 1 176 ? -21.731 -10.233 30.640 1.00 91.69 176 GLU A C 1
ATOM 1433 O O . GLU A 1 176 ? -20.519 -10.010 30.728 1.00 91.69 176 GLU A O 1
ATOM 1438 N N . MET A 1 177 ? -22.627 -9.244 30.616 1.00 91.69 177 MET A N 1
ATOM 1439 C CA . MET A 1 177 ? -22.265 -7.828 30.680 1.00 91.69 177 MET A CA 1
ATOM 1440 C C . MET A 1 177 ? -21.792 -7.428 32.077 1.00 91.69 177 MET A C 1
ATOM 1442 O O . MET A 1 177 ? -20.826 -6.673 32.185 1.00 91.69 177 MET A O 1
ATOM 1446 N N . GLN A 1 178 ? -22.360 -7.999 33.144 1.00 93.62 178 GLN A N 1
ATOM 1447 C CA . GLN A 1 178 ? -21.871 -7.784 34.512 1.00 93.62 178 GLN A CA 1
ATOM 1448 C C . GLN A 1 178 ? -20.390 -8.167 34.658 1.00 93.62 178 GLN A C 1
ATOM 1450 O O . GLN A 1 178 ? -19.615 -7.415 35.251 1.00 93.62 178 GLN A O 1
ATOM 1455 N N . ILE A 1 179 ? -19.963 -9.298 34.077 1.00 93.50 179 ILE A N 1
ATOM 1456 C CA . ILE A 1 179 ? -18.553 -9.735 34.097 1.00 93.50 179 ILE A CA 1
ATOM 1457 C C . ILE A 1 179 ? -17.653 -8.696 33.411 1.00 93.50 179 ILE A C 1
ATOM 1459 O O . ILE A 1 179 ? -16.584 -8.359 33.927 1.00 93.50 179 ILE A O 1
ATOM 1463 N N . LYS A 1 180 ? -18.079 -8.170 32.254 1.00 93.31 180 LYS A N 1
ATOM 1464 C CA . LYS A 1 180 ? -17.327 -7.159 31.490 1.00 93.31 180 LYS A CA 1
ATOM 1465 C C . LYS A 1 180 ? -17.238 -5.827 32.245 1.00 93.31 180 LYS A C 1
ATOM 1467 O O . LYS A 1 180 ? -16.152 -5.250 32.316 1.00 93.31 180 LYS A O 1
ATOM 1472 N N . ILE A 1 181 ? -18.338 -5.373 32.849 1.00 92.88 181 ILE A N 1
ATOM 1473 C CA . ILE A 1 181 ? -18.387 -4.134 33.640 1.00 92.88 181 ILE A CA 1
ATOM 1474 C C . ILE A 1 181 ? -17.502 -4.257 34.883 1.00 92.88 181 ILE A C 1
ATOM 1476 O O . ILE A 1 181 ? -16.669 -3.382 35.113 1.00 92.88 181 ILE A O 1
ATOM 1480 N N . ARG A 1 182 ? -17.600 -5.361 35.643 1.00 92.31 182 ARG A N 1
ATOM 1481 C CA . ARG A 1 182 ? -16.742 -5.599 36.820 1.00 92.31 182 ARG A CA 1
ATOM 1482 C C . ARG A 1 182 ? -15.262 -5.478 36.461 1.00 92.31 182 ARG A C 1
ATOM 1484 O O . ARG A 1 182 ? -14.545 -4.735 37.121 1.00 92.31 182 ARG A O 1
ATOM 1491 N N . LYS A 1 183 ? -14.823 -6.118 35.369 1.00 90.81 183 LYS A N 1
ATOM 1492 C CA . LYS A 1 183 ? -13.438 -6.000 34.883 1.00 90.81 183 LYS A CA 1
ATOM 1493 C C . LYS A 1 183 ? -13.042 -4.546 34.598 1.00 90.81 183 LYS A C 1
ATOM 1495 O O . LYS A 1 183 ? -11.991 -4.118 35.063 1.00 90.81 183 LYS A O 1
ATOM 1500 N N . GLN A 1 184 ? -13.872 -3.778 33.883 1.00 87.44 184 GLN A N 1
ATOM 1501 C CA . GLN A 1 184 ? -13.575 -2.368 33.584 1.00 87.44 184 GLN A CA 1
ATOM 1502 C C . GLN A 1 184 ? -13.490 -1.492 34.841 1.00 87.44 184 GLN A C 1
ATOM 1504 O O . GLN A 1 184 ? -12.623 -0.620 34.916 1.00 87.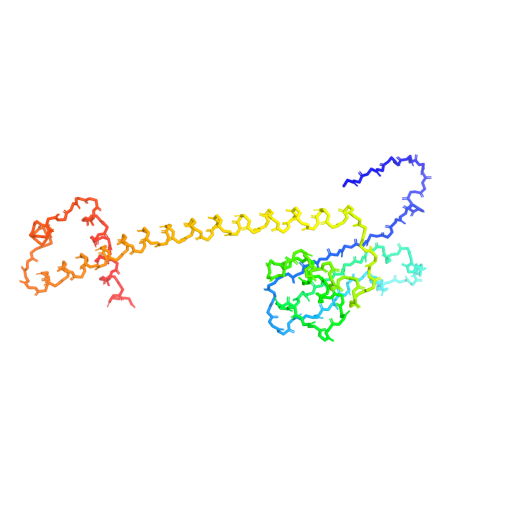44 184 GLN A O 1
ATOM 1509 N N . LEU A 1 185 ? -14.365 -1.720 35.823 1.00 86.19 185 LEU A N 1
ATOM 1510 C CA . LEU A 1 185 ? -14.347 -0.997 37.095 1.00 86.19 185 LEU A CA 1
ATOM 1511 C C . LEU A 1 185 ? -13.077 -1.303 37.898 1.00 86.19 185 LEU A C 1
ATOM 1513 O O . LEU A 1 185 ? -12.427 -0.376 38.376 1.00 86.19 185 LEU A O 1
ATOM 1517 N N . THR A 1 186 ? -12.666 -2.572 37.978 1.00 80.94 186 THR A N 1
ATOM 1518 C CA . THR A 1 186 ? -11.429 -2.968 38.668 1.00 80.94 186 THR A CA 1
ATOM 1519 C C . THR A 1 186 ? -10.184 -2.390 37.991 1.00 80.94 186 THR A C 1
ATOM 1521 O O . THR A 1 186 ? -9.291 -1.893 38.671 1.00 80.94 186 THR A O 1
ATOM 1524 N N . THR A 1 187 ? -10.121 -2.387 36.655 1.00 73.44 187 THR A N 1
ATOM 1525 C CA . THR A 1 187 ? -8.996 -1.779 35.921 1.00 73.44 187 THR A CA 1
ATOM 1526 C C . THR A 1 187 ? -8.921 -0.261 36.114 1.00 73.44 187 THR A C 1
ATOM 1528 O O . THR A 1 187 ? -7.821 0.284 36.168 1.00 73.44 187 THR A O 1
ATOM 1531 N N . ALA A 1 188 ? -10.061 0.427 36.235 1.00 65.69 188 ALA A N 1
ATOM 1532 C CA . ALA A 1 188 ? -10.087 1.859 36.530 1.00 65.69 188 ALA A CA 1
ATOM 1533 C C . ALA A 1 188 ? -9.536 2.165 37.934 1.00 65.69 188 ALA A C 1
ATOM 1535 O O . ALA A 1 188 ? -8.714 3.062 38.068 1.00 65.69 188 ALA A O 1
ATOM 1536 N N . TYR A 1 189 ? -9.902 1.362 38.938 1.00 56.72 189 TYR A N 1
ATOM 1537 C CA . TYR A 1 189 ? -9.426 1.520 40.319 1.00 56.72 189 TYR A CA 1
ATOM 1538 C C . TYR A 1 189 ? -7.907 1.297 40.456 1.00 56.72 189 TYR A C 1
ATOM 1540 O O . TYR A 1 189 ? -7.238 1.988 41.212 1.00 56.72 189 TYR A O 1
ATOM 1548 N N . ILE A 1 190 ? -7.337 0.367 39.678 1.00 51.44 190 ILE A N 1
ATOM 1549 C CA . ILE A 1 190 ? -5.883 0.110 39.654 1.00 51.44 190 ILE A CA 1
ATOM 1550 C C . ILE A 1 190 ? -5.111 1.282 39.027 1.00 51.44 190 ILE A C 1
ATOM 1552 O O . ILE A 1 190 ? -4.022 1.607 39.486 1.00 51.44 190 ILE A O 1
ATOM 1556 N N . LYS A 1 191 ? -5.674 1.937 38.004 1.00 54.25 191 LYS A N 1
ATOM 1557 C CA . LYS A 1 191 ? -5.047 3.088 37.330 1.00 54.25 191 LYS A CA 1
ATOM 1558 C C . LYS A 1 191 ? -5.040 4.373 38.155 1.00 54.25 191 LYS A C 1
ATOM 1560 O O . LYS A 1 191 ? -4.237 5.247 37.872 1.00 54.25 191 LYS A O 1
ATOM 1565 N N . GLU A 1 192 ? -5.941 4.512 39.121 1.00 51.97 192 GLU A N 1
ATOM 1566 C CA . GLU A 1 192 ? -5.993 5.681 40.010 1.00 51.97 192 GLU A CA 1
ATOM 1567 C C . GLU A 1 192 ? -4.984 5.578 41.174 1.00 51.97 192 GLU A C 1
ATOM 1569 O O . GLU A 1 192 ? -4.773 6.557 41.884 1.00 51.97 192 GLU A O 1
ATOM 1574 N N . ILE A 1 193 ? -4.331 4.418 41.349 1.00 44.25 193 ILE A N 1
ATOM 1575 C CA . ILE A 1 193 ? -3.365 4.131 42.428 1.00 44.25 193 ILE A CA 1
ATOM 1576 C C . ILE A 1 193 ? -1.916 3.974 41.897 1.00 44.25 193 ILE A C 1
ATOM 1578 O O . ILE A 1 193 ? -0.977 3.958 42.693 1.00 44.25 193 ILE A O 1
ATOM 1582 N N . SER A 1 194 ? -1.713 3.875 40.575 1.00 40.12 194 SER A N 1
ATOM 1583 C CA . SER A 1 194 ? -0.397 3.753 39.908 1.00 40.12 194 SER A CA 1
ATOM 1584 C C . SER A 1 194 ? 0.069 5.059 39.277 1.00 40.12 194 SER A C 1
ATOM 1586 O O . SER A 1 194 ? 1.262 5.395 39.423 1.00 40.12 194 SER A O 1
#

Radius of gyration: 30.88 Å; chains: 1; bounding box: 79×46×75 Å

Sequence (194 aa):
MIDRQLHHTAGGYDSLIKVNSIWLMYGCAKYKQGAVNSYRVAEKKLQRALRHCRDTYDLSNILLIYTNEEYDENNTDFQNLIVVLFTNQLSAEKKIEILRKQYHIEVTKKMEEDLNDMCNISMYHERVGEQRGKREGIAKGRQVGELKALTTSVKRLLEHQLSIEEAFALLGIEKEMQIKIRKQLTTAYIKEIS

Secondary structure (DSSP, 8-state):
---------S-TTTT---EEEEEEE-S--GGGTT-EEEEE------SS-----HHHH--EEEEEEE--SS--TT--SHHHHHHHHH-SSS-HHHHHHHHHHTS-----HHHHHHHHHHHHHHHHHHHHHHHHHHHHHHHHHHHHHHHHHHHHHHHHHHHTT--HHHHHHHTT--HHHHHHHHHHHHHHHHHTT-